Protein 3V68 (pdb70)

B-factor: mean 19.32, std 7.69, range [7.34, 67.74]

Radius of gyration: 18.33 Å; Cα contacts (8 Å, |Δi|>4): 404; chains: 1; bounding box: 48×39×47 Å

Organism: Pyrococcus furiosus (strain ATCC 43587 / DSM 3638 / JCM 8422 / Vc1) (NCBI:txid186497)

InterPro domains:
  IPR022620 Domain of unknown function DUF2666 [PF10869] (6-110)
  IPR022620 Domain of unknown function DUF2666 [PF10869] (134-251)

Solvent-accessible surface area: 12621 Å² total; per-residue (Å²): 126,146,137,36,1,5,0,0,0,49,20,138,173,29,69,7,0,24,25,14,128,96,44,63,89,128,52,0,1,55,6,0,0,55,0,0,1,3,0,7,45,78,1,13,62,17,0,43,86,30,0,62,21,128,22,0,76,71,10,146,12,133,40,58,6,50,100,36,0,77,25,3,40,25,101,137,5,56,133,57,0,10,192,29,10,92,30,148,70,180,158,48,72,162,40,0,27,64,0,0,53,2,5,0,0,11,54,33,0,70,142,61,9,32,1,48,4,16,40,37,82,4,132,42,86,122,38,148,25,133,62,163,86,36,0,0,0,0,4,0,78,53,42,122,33,96,25,65,50,110,40,77,10,85,160,178,25,66,60,3,31,0,0,56,11,0,0,15,0,0,60,10,0,20,75,33,0,43,74,22,24,122,10,73,64,133,132,6,74,105,74,0,54,75,27,161,153,1,145,113,106,98,38,0,135,99,0,1,95,44,17,134,78,35,178,36,79,92,20,41,30,39,16,0,0,29,27,0,1,58,43,12,51,3,88,5,26,10,9,12,146,5,0,92,116,45,67,147

Nearest PDB structures (foldseek):
  3v68-assembly1_A  TM=1.004E+00  e=2.904E-42  Pyrococcus furiosus DSM 3638

Foldseek 3Di:
DDFWWKWFFFDDPDTFIDTDDPDALVRLLLSLLQLLQALLVCLLVLCVVFFQSVQLLPDDQDDAPLSSLLVLLDPVNLVSRLVRTRDDDPVLSVLVSQLSSLNSLQVVCVVPFVQRAPDHYGRHYPDGDPDPAGKIWTFGDDDPDTDTQMDGDDPPDRSLVSSLSSLVSSVVSLVCSCVSVVAPLVVLLVLQVVAAQDNDSVVSVVLVVSLVPDDDDRSNSNSNVQSSSVRNVHHNRRDSVSSVVSVD

Sequence (248 aa):
IERILEFTAKHEEWIVGENVEDFTNENIAMMFLSRVSNTVSSKIPGYLGEKIDVNGLLSIKIEGSLEEKLKALISPKVSRQIGRLVMEDDKKLKKLLVEVAKAVLTREILKNELPIEFPGGKIEGLKIQPRYEEDHINFTARYGSWIVVKRMIIDEKTPLLDIARLLASINETAVNKIKKDFADVDDKKIVEYFGGFKKVKKEEEIKEIVQLFREFKGNEFEVRYAAREMMLSKLGLKVDVPSKNLEKYLE

Structure (mmCIF, N/CA/C/O backbone):
data_3V68
#
_entry.id   3V68
#
_cell.length_a   41.722
_cell.length_b   66.531
_cell.length_c   46.372
_cell.angle_alpha   90.00
_cell.angle_beta   96.56
_cell.angle_gamma   90.00
#
_symmetry.space_group_name_H-M   'P 1 21 1'
#
loop_
_entity.id
_entity.type
_entity.pdbx_description
1 polymer 'Putative uncharacterized protein'
2 non-polymer (4S)-2-METHYL-2,4-PENTANEDIOL
3 water water
#
loop_
_atom_site.group_PDB
_atom_site.id
_atom_site.type_symbol
_atom_site.label_atom_id
_atom_site.label_alt_id
_atom_site.label_comp_id
_atom_site.label_asym_id
_atom_site.label_entity_id
_atom_site.label_seq_id
_atom_site.pdbx_PDB_ins_code
_atom_site.Cartn_x
_atom_site.Cartn_y
_atom_site.Cartn_z
_atom_site.occupancy
_atom_site.B_iso_or_equiv
_atom_site.auth_seq_id
_atom_site.auth_comp_id
_atom_site.auth_asym_id
_atom_site.auth_atom_id
_atom_site.pdbx_PDB_model_num
ATOM 1 N N . ILE A 1 2 ? 9.799 35.011 26.831 1.00 27.01 2 ILE A N 1
ATOM 2 C CA . ILE A 1 2 ? 10.002 33.553 27.091 1.00 27.04 2 ILE A CA 1
ATOM 3 C C . ILE A 1 2 ? 10.858 33.342 28.342 1.00 27.12 2 ILE A C 1
ATOM 4 O O . ILE A 1 2 ? 11.590 34.243 28.757 1.00 27.13 2 ILE A O 1
ATOM 9 N N . GLU A 1 3 ? 10.757 32.158 28.944 1.00 27.06 3 GLU A N 1
ATOM 10 C CA . GLU A 1 3 ? 11.519 31.857 30.156 1.00 27.01 3 GLU A CA 1
ATOM 11 C C . GLU A 1 3 ? 12.984 31.535 29.853 1.00 26.22 3 GLU A C 1
ATOM 12 O O . GLU A 1 3 ? 13.362 31.353 28.693 1.00 26.41 3 GLU A O 1
ATOM 18 N N . ARG A 1 4 ? 13.793 31.473 30.910 1.00 25.17 4 ARG A N 1
ATOM 19 C CA . ARG A 1 4 ? 15.235 31.241 30.804 1.00 23.95 4 ARG A CA 1
ATOM 20 C C . ARG A 1 4 ? 15.595 30.064 29.905 1.00 22.69 4 ARG A C 1
ATOM 21 O O . ARG A 1 4 ? 15.097 28.952 30.085 1.00 22.87 4 ARG A O 1
ATOM 29 N N . ILE A 1 5 ? 16.477 30.331 28.948 1.00 20.83 5 ILE A N 1
ATOM 30 C CA . ILE A 1 5 ? 16.900 29.341 27.970 1.00 19.19 5 ILE A CA 1
ATOM 31 C C . ILE A 1 5 ? 18.191 29.820 27.307 1.00 17.91 5 ILE A C 1
ATOM 32 O O . ILE A 1 5 ? 18.391 31.017 27.108 1.00 17.33 5 ILE A O 1
ATOM 37 N N . LEU A 1 6 ? 19.071 28.880 26.988 1.00 16.76 6 LEU A N 1
ATOM 38 C CA . LEU A 1 6 ? 20.253 29.192 26.207 1.00 15.81 6 LEU A CA 1
ATOM 39 C C . LEU A 1 6 ? 20.583 27.976 25.375 1.00 15.11 6 LEU A C 1
ATOM 40 O O . LEU A 1 6 ? 21.092 26.988 25.895 1.00 14.64 6 LEU A O 1
ATOM 45 N N . GLU A 1 7 ? 20.268 28.040 24.086 1.00 14.49 7 GLU A N 1
ATOM 46 C CA . GLU A 1 7 ? 20.423 26.879 23.224 1.00 14.61 7 GLU A CA 1
ATOM 47 C C . GLU A 1 7 ? 20.808 27.223 21.795 1.00 13.77 7 GLU A C 1
ATOM 48 O O . GLU A 1 7 ? 20.456 28.289 21.268 1.00 13.11 7 GLU A O 1
ATOM 54 N N . PHE A 1 8 ? 21.550 26.303 21.190 1.00 13.17 8 PHE A N 1
ATOM 55 C CA . PHE A 1 8 ? 21.866 26.350 19.777 1.00 13.08 8 PHE A CA 1
ATOM 56 C C . PHE A 1 8 ?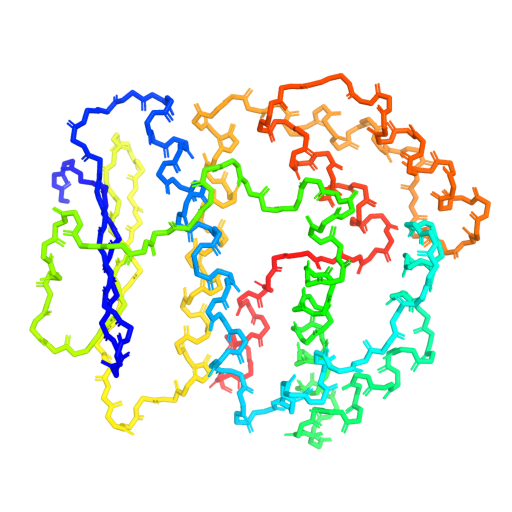 21.660 24.968 19.181 1.00 13.33 8 PHE A C 1
ATOM 57 O O . PHE A 1 8 ? 22.216 23.988 19.673 1.00 13.53 8 PHE A O 1
ATOM 65 N N . THR A 1 9 ? 20.857 24.891 18.125 1.00 13.58 9 THR A N 1
ATOM 66 C CA . THR A 1 9 ? 20.776 23.667 17.329 1.00 14.18 9 THR A CA 1
ATOM 67 C C . THR A 1 9 ? 20.848 24.015 15.852 1.00 14.48 9 THR A C 1
ATOM 68 O O . THR A 1 9 ? 20.451 25.108 15.440 1.00 14.34 9 THR A O 1
ATOM 72 N N . ALA A 1 10 ? 21.379 23.085 15.068 1.00 15.10 10 ALA A N 1
ATOM 73 C CA . ALA A 1 10 ? 21.434 23.226 13.623 1.00 15.96 10 ALA A CA 1
ATOM 74 C C . ALA A 1 10 ? 21.161 21.872 13.001 1.00 16.76 10 ALA A C 1
ATOM 75 O O . ALA A 1 10 ? 21.617 20.846 13.505 1.00 16.75 10 ALA A O 1
ATOM 77 N N . LYS A 1 11 ? 20.396 21.881 11.916 1.00 17.60 11 LYS A N 1
ATOM 78 C CA . LYS A 1 11 ? 20.101 20.677 11.155 1.00 18.51 11 LYS A CA 1
ATOM 79 C C . LYS A 1 11 ? 20.003 21.076 9.689 1.00 18.79 11 LYS A C 1
ATOM 80 O O . LYS A 1 11 ? 19.088 21.796 9.299 1.00 18.37 11 LYS A O 1
ATOM 86 N N . HIS A 1 12 ? 20.973 20.645 8.890 1.00 19.60 12 HIS A N 1
ATOM 87 C CA . HIS A 1 12 ? 20.962 20.919 7.456 1.00 20.91 12 HIS A CA 1
ATOM 88 C C . HIS A 1 12 ? 21.844 19.922 6.731 1.00 21.83 12 HIS A C 1
ATOM 89 O O . HIS A 1 12 ? 23.041 19.838 6.997 1.00 21.80 12 HIS A O 1
ATOM 96 N N . GLU A 1 13 ? 21.237 19.169 5.813 1.00 23.11 13 GLU A N 1
ATOM 97 C CA . GLU A 1 13 ? 21.888 18.018 5.185 1.00 24.43 13 GLU A CA 1
ATOM 98 C C . GLU A 1 13 ? 22.416 17.089 6.287 1.00 24.48 13 GLU A C 1
ATOM 99 O O . GLU A 1 13 ? 21.643 16.635 7.134 1.00 25.12 13 GLU A O 1
ATOM 105 N N . GLU A 1 14 ? 23.724 16.841 6.297 1.00 24.49 14 GLU A N 1
ATOM 106 C CA . GLU A 1 14 ? 24.337 15.947 7.284 1.00 24.16 14 GLU A CA 1
ATOM 107 C C . GLU A 1 14 ? 24.888 16.661 8.527 1.00 23.15 14 GLU A C 1
ATOM 108 O O . GLU A 1 14 ? 25.387 16.013 9.451 1.00 23.20 14 GLU A O 1
ATOM 114 N N . TRP A 1 15 ? 24.790 17.989 8.547 1.00 21.78 15 TRP A N 1
ATOM 115 C CA . TRP A 1 15 ? 25.188 18.774 9.715 1.00 20.29 15 TRP A CA 1
ATOM 116 C C . TRP A 1 15 ? 24.040 18.827 10.720 1.00 19.74 15 TRP A C 1
ATOM 117 O O . TRP A 1 15 ? 23.030 19.492 10.488 1.00 19.54 15 TRP A O 1
ATOM 128 N N . ILE A 1 16 ? 24.193 18.096 11.822 1.00 19.13 16 ILE A N 1
ATOM 129 C CA . ILE A 1 16 ? 23.182 18.041 12.877 1.00 18.70 16 ILE A CA 1
ATOM 130 C C . ILE A 1 16 ? 23.857 18.108 14.249 1.00 18.15 16 ILE A C 1
ATOM 131 O O . ILE A 1 16 ? 24.472 17.136 14.705 1.00 17.99 16 ILE A O 1
ATOM 136 N N . VAL A 1 17 ? 23.754 19.268 14.893 1.00 17.34 17 VAL A N 1
ATOM 137 C CA . VAL A 1 17 ? 24.377 19.484 16.204 1.00 16.98 17 VAL A CA 1
ATOM 138 C C . VAL A 1 17 ? 23.442 20.237 17.145 1.00 16.90 17 VAL A C 1
ATOM 139 O O . VAL A 1 17 ? 22.486 20.882 16.706 1.00 16.84 17 VAL A O 1
ATOM 143 N N . GLY A 1 18 ? 23.711 20.132 18.441 1.00 16.40 18 GLY A N 1
ATOM 144 C CA . GLY A 1 18 ? 22.878 20.795 19.441 1.00 16.32 18 GLY A CA 1
ATOM 145 C C . GLY A 1 18 ? 23.579 20.914 20.774 1.00 16.04 18 GLY A C 1
ATOM 146 O O . GLY A 1 18 ? 24.236 19.974 21.232 1.00 15.97 18 GLY A O 1
ATOM 147 N N . GLU A 1 19 ? 23.449 22.082 21.396 1.00 15.24 19 GLU A N 1
ATOM 148 C CA . GLU A 1 19 ? 24.010 22.308 22.724 1.00 14.90 19 GLU A CA 1
ATOM 149 C C . GLU A 1 19 ? 23.173 23.334 23.470 1.00 14.87 19 GLU A C 1
ATOM 150 O O . GLU A 1 19 ? 22.577 24.219 22.862 1.00 14.59 19 GLU A O 1
ATOM 156 N N . ASN A 1 20 ? 23.118 23.193 24.788 1.00 14.64 20 ASN A N 1
ATOM 157 C CA . ASN A 1 20 ? 22.447 24.167 25.633 1.00 14.94 20 ASN A CA 1
ATOM 158 C C . ASN A 1 20 ? 23.195 24.345 26.943 1.00 15.04 20 ASN A C 1
ATOM 159 O O . ASN A 1 20 ? 24.138 23.606 27.240 1.00 15.65 20 ASN A O 1
ATOM 164 N N . VAL A 1 21 ? 22.775 25.341 27.711 1.00 14.77 21 VAL A N 1
ATOM 165 C CA . VAL A 1 21 ? 23.251 25.532 29.071 1.00 15.02 21 VAL A CA 1
ATOM 166 C C . VAL A 1 21 ? 22.104 25.203 30.012 1.00 15.85 21 VAL A C 1
ATOM 167 O O . VAL A 1 21 ? 20.961 25.587 29.762 1.00 15.12 21 VAL A O 1
ATOM 171 N N . GLU A 1 22 ? 22.413 24.465 31.074 1.00 17.01 22 GLU A N 1
ATOM 172 C CA . GLU A 1 22 ? 21.424 24.141 32.098 1.00 18.50 22 GLU A CA 1
ATOM 173 C C . GLU A 1 22 ? 21.882 24.624 33.471 1.00 19.07 22 GLU A C 1
ATOM 174 O O . GLU A 1 22 ? 21.060 24.883 34.352 1.00 19.61 22 GLU A O 1
ATOM 180 N N . ASP A 1 23 ? 23.197 24.745 33.636 1.00 19.59 23 ASP A N 1
ATOM 181 C CA . ASP A 1 23 ? 23.792 25.289 34.847 1.00 19.95 23 ASP A CA 1
ATOM 182 C C . ASP A 1 23 ? 24.302 26.690 34.516 1.00 19.52 23 ASP A C 1
ATOM 183 O O . ASP A 1 23 ? 25.383 26.840 33.944 1.00 19.94 23 ASP A O 1
ATOM 188 N N . PHE A 1 24 ? 23.518 27.699 34.886 1.00 19.16 24 PHE A N 1
ATOM 189 C CA . PHE A 1 24 ? 23.725 29.074 34.424 1.00 18.51 24 PHE A CA 1
ATOM 190 C C . PHE A 1 24 ? 24.732 29.883 35.247 1.00 18.21 24 PHE A C 1
ATOM 191 O O . PHE A 1 24 ? 24.359 30.782 36.012 1.00 18.98 24 PHE A O 1
ATOM 199 N N . THR A 1 25 ? 26.008 29.558 35.069 1.00 17.12 25 THR A N 1
ATOM 200 C CA . THR A 1 25 ? 27.106 30.354 35.610 1.00 16.57 25 THR A CA 1
ATOM 201 C C . THR A 1 25 ? 27.700 31.176 34.470 1.00 16.13 25 THR A C 1
ATOM 202 O O . THR A 1 25 ? 27.541 30.816 33.297 1.00 16.02 25 THR A O 1
ATOM 206 N N . ASN A 1 26 ? 28.385 32.268 34.805 1.00 15.70 26 ASN A N 1
ATOM 207 C CA . ASN A 1 26 ? 29.077 33.065 33.793 1.00 15.46 26 ASN A CA 1
ATOM 208 C C . ASN A 1 26 ? 30.078 32.242 32.992 1.00 15.55 26 ASN A C 1
ATOM 209 O O . ASN A 1 26 ? 30.184 32.419 31.774 1.00 15.72 26 ASN A O 1
ATOM 214 N N . GLU A 1 27 ? 30.796 31.345 33.670 1.00 15.63 27 GLU A N 1
ATOM 215 C CA . GLU A 1 27 ? 31.745 30.446 33.002 1.00 15.83 27 GLU A CA 1
ATOM 216 C C . GLU A 1 27 ? 31.056 29.583 31.943 1.00 15.32 27 GLU A C 1
ATOM 217 O O . GLU A 1 27 ? 31.523 29.499 30.808 1.00 15.16 27 GLU A O 1
ATOM 223 N N . ASN A 1 28 ? 29.951 28.941 32.315 1.00 14.45 28 ASN A N 1
ATOM 224 C CA . ASN A 1 28 ? 29.244 28.063 31.388 1.00 13.97 28 ASN A CA 1
ATOM 225 C C . ASN A 1 28 ? 28.614 28.826 30.226 1.00 13.28 28 ASN A C 1
ATOM 226 O O . ASN A 1 28 ? 28.602 28.342 29.095 1.00 13.04 28 ASN A O 1
ATOM 231 N N . ILE A 1 29 ? 28.102 30.020 30.513 1.00 12.61 29 ILE A N 1
ATOM 232 C CA . ILE A 1 29 ? 27.499 30.849 29.473 1.00 11.82 29 ILE A CA 1
ATOM 233 C C . ILE A 1 29 ? 28.565 31.314 28.484 1.00 11.39 29 ILE A C 1
ATOM 234 O O . ILE A 1 29 ? 28.373 31.211 27.268 1.00 10.84 29 ILE A O 1
ATOM 239 N N . ALA A 1 30 ? 29.694 31.791 29.003 1.00 11.23 30 ALA A N 1
ATOM 240 C CA . ALA A 1 30 ? 30.790 32.239 28.144 1.00 11.11 30 ALA A CA 1
ATOM 241 C C . ALA A 1 30 ? 31.355 31.098 27.296 1.00 11.04 30 ALA A C 1
ATOM 242 O O . ALA A 1 30 ? 31.673 31.302 26.125 1.00 10.88 30 ALA A O 1
ATOM 244 N N A MET A 1 31 ? 31.461 29.907 27.880 0.50 11.01 31 MET A N 1
ATOM 245 N N B MET A 1 31 ? 31.472 29.905 27.880 0.50 11.20 31 MET A N 1
ATOM 246 C CA A MET A 1 31 ? 31.959 28.745 27.147 0.50 10.91 31 MET A CA 1
ATOM 247 C CA B MET A 1 31 ? 31.958 28.738 27.139 0.50 11.27 31 MET A CA 1
ATOM 248 C C A MET A 1 31 ? 30.981 28.284 26.067 0.50 10.75 31 MET A C 1
ATOM 249 C C B MET A 1 31 ? 30.978 28.323 26.047 0.50 10.96 31 MET A C 1
ATOM 250 O O A MET A 1 31 ? 31.399 27.886 24.979 0.50 10.85 31 MET A O 1
ATOM 251 O O B MET A 1 31 ? 31.390 27.990 24.935 0.50 11.01 31 MET A O 1
ATOM 260 N N . PHE A 1 32 ? 29.685 28.355 26.367 1.00 10.52 32 PHE A N 1
ATOM 261 C CA . PHE A 1 32 ? 28.641 28.059 25.385 1.00 10.12 32 PHE A CA 1
ATOM 262 C C . PHE A 1 32 ? 28.717 29.027 24.201 1.00 9.66 32 PHE A C 1
ATOM 263 O O . PHE A 1 32 ? 28.737 28.597 23.040 1.00 9.56 32 PHE A O 1
ATOM 271 N N . LEU A 1 33 ? 28.787 30.324 24.496 1.00 9.52 33 LEU A N 1
ATOM 272 C CA . LEU A 1 33 ? 28.835 31.327 23.436 1.00 9.57 33 LEU A CA 1
ATOM 273 C C . LEU A 1 33 ? 30.117 31.227 22.614 1.00 9.41 33 LEU A C 1
ATOM 274 O O . LEU A 1 33 ? 30.101 31.457 21.403 1.00 9.48 33 LEU A O 1
ATOM 279 N N . SER A 1 34 ? 31.213 30.874 23.286 1.00 9.49 34 SER A N 1
ATOM 280 C CA . SER A 1 34 ? 32.501 30.630 22.641 1.00 9.46 34 SER A CA 1
ATOM 281 C C . SER A 1 34 ? 32.379 29.502 21.626 1.00 9.36 34 SER A C 1
ATOM 282 O O . SER A 1 34 ? 32.788 29.642 20.473 1.00 9.71 34 SER A O 1
ATOM 285 N N . ARG A 1 35 ? 31.801 28.388 22.063 1.00 9.16 35 ARG A N 1
ATOM 286 C CA . ARG A 1 35 ? 31.590 27.237 21.193 1.00 9.49 35 ARG A CA 1
ATOM 287 C C . ARG A 1 35 ? 30.621 27.533 20.045 1.00 9.31 35 ARG A C 1
ATOM 288 O O . ARG A 1 35 ? 30.856 27.112 18.909 1.00 9.68 35 ARG A O 1
ATOM 296 N N . VAL A 1 36 ? 29.561 28.291 20.321 1.00 9.16 36 VAL A N 1
ATOM 297 C CA . VAL A 1 36 ? 28.651 28.715 19.259 1.00 9.12 36 VAL A CA 1
ATOM 298 C C . VAL A 1 36 ? 29.392 29.554 18.215 1.00 9.44 36 VAL A C 1
ATOM 299 O O . VAL A 1 36 ? 29.277 29.295 17.015 1.00 9.69 36 VAL A O 1
ATOM 303 N N . SER A 1 37 ? 30.161 30.539 18.678 1.00 9.27 37 SER A N 1
ATOM 304 C CA . SER A 1 37 ? 30.949 31.390 17.782 1.00 9.35 37 SER A CA 1
ATOM 305 C C . SER A 1 37 ? 31.881 30.553 16.904 1.00 9.22 37 SER A C 1
ATOM 306 O O . SER A 1 37 ? 31.908 30.717 15.684 1.00 9.42 37 SER A O 1
ATOM 309 N N . ASN A 1 38 ? 32.630 29.642 17.519 1.00 9.57 38 ASN A N 1
ATOM 310 C CA . ASN A 1 38 ? 33.560 28.793 16.771 1.00 10.01 38 ASN A CA 1
ATOM 311 C C . ASN A 1 38 ? 32.832 27.935 15.735 1.00 10.43 38 ASN A C 1
ATOM 312 O O . ASN A 1 38 ? 33.293 27.785 14.597 1.00 11.05 38 ASN A O 1
ATOM 317 N N . THR A 1 39 ? 31.682 27.405 16.137 1.00 10.36 39 THR A N 1
ATOM 318 C CA . THR A 1 39 ? 30.888 26.501 15.302 1.00 10.59 39 THR A CA 1
ATOM 319 C C . THR A 1 39 ? 30.287 27.214 14.098 1.00 10.49 39 THR A C 1
ATOM 320 O O . THR A 1 39 ? 30.470 26.774 12.961 1.00 10.88 39 THR A O 1
ATOM 324 N N . VAL A 1 40 ? 29.573 28.310 14.337 1.00 10.35 40 VAL A N 1
ATOM 325 C CA . VAL A 1 40 ? 28.919 29.002 13.228 1.00 10.35 40 VAL A CA 1
ATOM 326 C C . VAL A 1 40 ? 29.935 29.630 12.277 1.00 10.44 40 VAL A C 1
ATOM 327 O O . VAL A 1 40 ? 29.732 29.633 11.060 1.00 10.57 40 VAL A O 1
ATOM 331 N N . SER A 1 41 ? 31.041 30.130 12.822 1.00 10.60 41 SER A N 1
ATOM 332 C CA . SER A 1 41 ? 32.082 30.737 11.989 1.00 11.17 41 SER A CA 1
ATOM 333 C C . SER A 1 41 ? 32.707 29.712 11.050 1.00 11.60 41 SER A C 1
ATOM 334 O O . SER A 1 41 ? 33.017 30.028 9.903 1.00 12.04 41 SER A O 1
ATOM 337 N N . SER A 1 42 ? 32.864 28.484 11.536 1.00 11.92 42 SER A N 1
ATOM 338 C CA . SER A 1 42 ? 33.451 27.406 10.737 1.00 12.83 42 SER A CA 1
ATOM 339 C C . SER A 1 42 ? 32.549 26.985 9.575 1.00 12.78 42 SER A C 1
ATOM 340 O O . SER A 1 42 ? 33.032 26.486 8.557 1.00 13.18 42 SER A O 1
ATOM 343 N N . LYS A 1 43 ? 31.245 27.202 9.733 1.00 12.80 43 LYS A N 1
ATOM 344 C CA . LYS A 1 43 ? 30.255 26.774 8.740 1.00 13.22 43 LYS A CA 1
ATOM 345 C C . LYS A 1 43 ? 29.867 27.835 7.716 1.00 13.30 43 LYS A C 1
ATOM 346 O O . LYS A 1 43 ? 29.337 27.501 6.657 1.00 13.53 43 LYS A O 1
ATOM 352 N N . ILE A 1 44 ? 30.121 29.105 8.028 1.00 13.33 44 ILE A N 1
ATOM 353 C CA . ILE A 1 44 ? 29.760 30.203 7.128 1.00 13.14 44 ILE A CA 1
ATOM 354 C C . ILE A 1 44 ? 30.281 30.014 5.690 1.00 13.24 44 ILE A C 1
ATOM 355 O O . ILE A 1 44 ? 29.516 30.186 4.742 1.00 13.35 44 ILE A O 1
ATOM 360 N N . PRO A 1 45 ? 31.575 29.660 5.523 1.00 13.43 45 PRO A N 1
ATOM 361 C CA . PRO A 1 45 ? 32.113 29.553 4.161 1.00 13.58 45 PRO A CA 1
ATOM 362 C C . PRO A 1 45 ? 31.355 28.584 3.251 1.00 14.00 45 PRO A C 1
ATOM 363 O O . PRO A 1 45 ? 31.234 28.842 2.051 1.00 14.54 45 PRO A O 1
ATOM 367 N N . GLY A 1 46 ? 30.832 27.498 3.819 1.00 14.36 46 GLY A N 1
ATOM 368 C CA . GLY A 1 46 ? 30.036 26.526 3.063 1.00 14.51 46 GLY A CA 1
ATOM 369 C C . GLY A 1 46 ? 28.708 27.053 2.544 1.00 14.88 46 GLY A C 1
ATOM 370 O O . GLY A 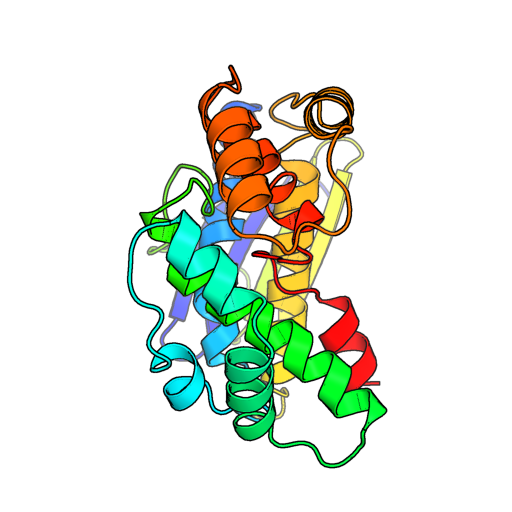1 46 ? 28.036 26.384 1.750 1.00 15.58 46 GLY A O 1
ATOM 371 N N . TYR A 1 47 ? 28.329 28.248 2.991 1.00 14.51 47 TYR A N 1
ATOM 372 C CA . TYR A 1 47 ? 27.074 28.877 2.589 1.00 14.34 47 TYR A CA 1
ATOM 373 C C . TYR A 1 47 ? 27.289 30.116 1.719 1.00 14.31 47 TYR A C 1
ATOM 374 O O . TYR A 1 47 ? 26.341 30.850 1.429 1.00 14.51 47 TYR A O 1
ATOM 383 N N . LEU A 1 48 ? 28.535 30.341 1.302 1.00 14.09 48 LEU A N 1
ATOM 384 C CA . LEU A 1 48 ? 28.878 31.524 0.502 1.00 14.48 48 LEU A CA 1
ATOM 385 C C . LEU A 1 48 ? 29.064 31.221 -0.985 1.00 14.75 48 LEU A C 1
ATOM 386 O O . LEU A 1 48 ? 29.309 32.133 -1.777 1.00 14.64 48 LEU A O 1
ATOM 391 N N . GLY A 1 49 ? 28.924 29.948 -1.351 1.00 15.52 49 GLY A N 1
ATOM 392 C CA . GLY A 1 49 ? 29.259 29.455 -2.691 1.00 16.58 49 GLY A CA 1
ATOM 393 C C . GLY A 1 49 ? 28.494 30.013 -3.882 1.00 17.34 49 GLY A C 1
ATOM 394 O O . GLY A 1 49 ? 28.969 29.920 -5.019 1.00 17.95 49 GLY A O 1
ATOM 395 N N . GLU A 1 50 ? 27.315 30.584 -3.634 1.00 17.83 50 GLU A N 1
ATOM 396 C CA . GLU A 1 50 ? 26.518 31.216 -4.692 1.00 18.29 50 GLU A CA 1
ATOM 397 C C . GLU A 1 50 ? 27.199 32.484 -5.216 1.00 18.25 50 GLU A C 1
ATOM 398 O O . GLU A 1 50 ? 27.030 32.845 -6.385 1.00 18.60 50 GLU A O 1
ATOM 404 N N . LYS A 1 51 ? 27.977 33.142 -4.354 1.00 17.53 51 LYS A N 1
ATOM 405 C CA . LYS A 1 51 ? 28.560 34.453 -4.658 1.00 17.34 51 LYS A CA 1
ATOM 406 C C . LYS A 1 51 ? 30.086 34.508 -4.566 1.00 16.91 51 LYS A C 1
ATOM 407 O O . LYS A 1 51 ? 30.710 35.422 -5.110 1.00 17.07 51 LYS A O 1
ATOM 413 N N . ILE A 1 52 ? 30.681 33.539 -3.874 1.00 16.22 52 ILE A N 1
ATOM 414 C CA . ILE A 1 52 ? 32.128 33.509 -3.661 1.00 15.98 52 ILE A CA 1
ATOM 415 C C . ILE A 1 52 ? 32.651 32.105 -3.956 1.00 16.05 52 ILE A C 1
ATOM 416 O O . ILE A 1 52 ? 32.083 31.113 -3.491 1.00 16.31 52 ILE A O 1
ATOM 421 N N . ASP A 1 53 ? 33.719 32.025 -4.743 1.00 16.15 53 ASP A N 1
ATOM 422 C CA . ASP A 1 53 ? 34.389 30.756 -5.002 1.00 16.39 53 ASP A CA 1
ATOM 423 C C . ASP A 1 53 ? 35.223 30.420 -3.771 1.00 16.43 53 ASP A C 1
ATOM 424 O O . ASP A 1 53 ? 36.393 30.794 -3.682 1.00 15.96 53 ASP A O 1
ATOM 429 N N . VAL A 1 54 ? 34.606 29.722 -2.817 1.00 17.16 54 VAL A N 1
ATOM 430 C CA . VAL A 1 54 ? 35.241 29.463 -1.520 1.00 17.99 54 VAL A CA 1
ATOM 431 C C . VAL A 1 54 ? 36.437 28.512 -1.612 1.00 18.30 54 VAL A C 1
ATOM 432 O O . VAL A 1 54 ? 37.442 28.715 -0.932 1.00 17.98 54 VAL A O 1
ATOM 436 N N . ASN A 1 55 ? 36.337 27.495 -2.466 1.00 19.15 55 ASN A N 1
ATOM 437 C CA . ASN A 1 55 ? 37.474 26.605 -2.695 1.00 20.13 55 ASN A CA 1
ATOM 438 C C . ASN A 1 55 ? 38.708 27.382 -3.152 1.00 19.91 55 ASN A C 1
ATOM 439 O O . ASN A 1 55 ? 39.802 27.185 -2.626 1.00 20.00 55 ASN A O 1
ATOM 444 N N . GLY A 1 56 ? 38.511 28.284 -4.111 1.00 19.98 56 GLY A N 1
ATOM 445 C CA . GLY A 1 56 ? 39.573 29.165 -4.578 1.00 20.09 56 GLY A CA 1
ATOM 446 C C . GLY A 1 56 ? 40.082 30.086 -3.485 1.00 20.44 56 GLY A C 1
ATOM 447 O O . GLY A 1 56 ? 41.288 30.292 -3.347 1.00 20.41 56 GLY A O 1
ATOM 448 N N . LEU A 1 57 ? 39.154 30.632 -2.701 1.00 20.81 57 LEU A N 1
ATOM 449 C CA . LEU A 1 57 ? 39.495 31.563 -1.626 1.00 21.26 57 LEU A CA 1
ATOM 450 C C . LEU A 1 57 ? 40.423 30.935 -0.593 1.00 22.03 57 LEU A C 1
ATOM 451 O O . LEU A 1 57 ? 41.457 31.508 -0.248 1.00 21.92 57 LEU A O 1
ATOM 456 N N . LEU A 1 58 ? 40.050 29.751 -0.121 1.00 23.13 58 LEU A N 1
ATOM 457 C CA . LEU A 1 58 ? 40.818 29.053 0.907 1.00 24.48 58 LEU A CA 1
ATOM 458 C C . LEU A 1 58 ? 42.085 28.394 0.353 1.00 25.12 58 LEU A C 1
ATOM 459 O O . LEU A 1 58 ? 42.897 27.859 1.113 1.00 25.57 58 LEU A O 1
ATOM 464 N N . SER A 1 59 ? 42.252 28.449 -0.968 1.00 25.77 59 SER A N 1
ATOM 465 C CA . SER A 1 59 ? 43.462 27.951 -1.627 1.00 26.36 59 SER A CA 1
ATOM 466 C C . SER A 1 59 ? 44.515 29.042 -1.833 1.00 26.67 59 SER A C 1
ATOM 467 O O . SER A 1 59 ? 45.618 28.759 -2.310 1.00 27.10 59 SER A O 1
ATOM 470 N N . ILE A 1 60 ? 44.176 30.282 -1.479 1.00 26.98 60 ILE A N 1
ATOM 471 C CA . ILE A 1 60 ? 45.120 31.401 -1.567 1.00 27.20 60 ILE A CA 1
ATOM 472 C C . ILE A 1 60 ? 46.273 31.172 -0.594 1.00 27.56 60 ILE A C 1
ATOM 473 O O . ILE A 1 60 ? 46.054 30.869 0.583 1.00 27.75 60 ILE A O 1
ATOM 478 N N . LYS A 1 61 ? 47.497 31.305 -1.099 1.00 27.78 61 LYS A N 1
ATOM 479 C CA . LYS A 1 61 ? 48.685 31.061 -0.290 1.00 27.90 61 LYS A CA 1
ATOM 480 C C . LYS A 1 61 ? 49.195 32.336 0.365 1.00 27.44 61 LYS A C 1
ATOM 481 O O . LYS A 1 61 ? 49.507 33.322 -0.309 1.00 27.69 61 LYS A O 1
ATOM 487 N N . ILE A 1 62 ? 49.243 32.306 1.694 1.00 26.76 62 ILE A N 1
ATOM 488 C CA . ILE A 1 62 ? 49.759 33.407 2.492 1.00 26.11 62 ILE A CA 1
ATOM 489 C C . ILE A 1 62 ? 50.943 32.857 3.285 1.00 25.58 62 ILE A C 1
ATOM 490 O O . ILE A 1 62 ? 50.767 32.122 4.260 1.00 25.65 62 ILE A O 1
ATOM 495 N N . GLU A 1 63 ? 52.147 33.214 2.848 1.00 24.96 63 GLU A N 1
ATOM 496 C CA . GLU A 1 63 ? 53.377 32.620 3.371 1.00 24.33 63 GLU A CA 1
ATOM 497 C C . GLU A 1 63 ? 54.046 33.466 4.452 1.00 23.23 63 GLU A C 1
ATOM 498 O O . GLU A 1 63 ? 53.849 34.682 4.516 1.00 23.04 63 GLU A O 1
ATOM 504 N N . GLY A 1 64 ? 54.834 32.803 5.297 1.00 22.11 64 GLY A N 1
ATOM 505 C CA . GLY A 1 64 ? 55.754 33.481 6.206 1.00 20.54 64 GLY A CA 1
ATOM 506 C C . GLY A 1 64 ? 55.351 33.529 7.667 1.00 19.59 64 GLY A C 1
ATOM 507 O O . GLY A 1 64 ? 54.462 32.805 8.110 1.00 19.43 64 GLY A O 1
ATOM 508 N N . SER A 1 65 ? 56.037 34.390 8.415 1.00 18.49 65 SER A N 1
ATOM 509 C CA . SER A 1 65 ? 55.734 34.632 9.820 1.00 17.95 65 SER A CA 1
ATOM 510 C C . SER A 1 65 ? 54.376 35.311 9.931 1.00 17.10 65 SER A C 1
ATOM 511 O O . SER A 1 65 ? 53.803 35.719 8.924 1.00 17.10 65 SER A O 1
ATOM 514 N N . LEU A 1 66 ? 53.874 35.449 11.154 1.00 16.59 66 LEU A N 1
ATOM 515 C CA . LEU A 1 66 ? 52.633 36.191 11.384 1.00 15.57 66 LEU A CA 1
ATOM 516 C C . LEU A 1 66 ? 52.683 37.585 10.760 1.00 15.55 66 LEU A C 1
ATOM 517 O O . LEU A 1 66 ? 51.754 37.983 10.055 1.00 14.91 66 LEU A O 1
ATOM 522 N N . GLU A 1 67 ? 53.771 38.311 11.012 1.00 15.25 67 GLU A N 1
ATOM 523 C CA . GLU A 1 67 ? 53.933 39.671 10.498 1.00 15.50 67 GLU A CA 1
ATOM 524 C C . GLU A 1 67 ? 53.866 39.716 8.974 1.00 15.54 67 GLU A C 1
ATOM 525 O O . GLU A 1 67 ? 53.266 40.626 8.402 1.00 15.34 67 GLU A O 1
ATOM 531 N N . GLU A 1 68 ? 54.475 38.723 8.331 1.00 15.63 68 GLU A N 1
ATOM 532 C CA . GLU A 1 68 ? 54.449 38.619 6.875 1.00 15.92 68 GLU A CA 1
ATOM 533 C C . GLU A 1 68 ? 53.052 38.280 6.359 1.00 15.61 68 GLU A C 1
ATOM 534 O O . GLU A 1 68 ? 52.624 38.800 5.327 1.00 15.78 68 GLU A O 1
ATOM 540 N N . LYS A 1 69 ? 52.348 37.419 7.090 1.00 15.36 69 LYS A N 1
ATOM 541 C CA . LYS A 1 69 ? 50.980 37.050 6.737 1.00 15.21 69 LYS A CA 1
ATOM 542 C C . LYS A 1 69 ? 50.047 38.253 6.826 1.00 14.96 69 LYS A C 1
ATOM 543 O O . LYS A 1 69 ? 49.207 38.457 5.949 1.00 14.87 69 LYS A O 1
ATOM 549 N N . LEU A 1 70 ? 50.205 39.047 7.884 1.00 14.69 70 LEU A N 1
ATOM 550 C CA . LEU A 1 70 ? 49.413 40.265 8.056 1.00 14.52 70 LEU A CA 1
ATOM 551 C C . LEU A 1 70 ? 49.643 41.260 6.918 1.00 14.72 70 LEU A C 1
ATOM 552 O O . LEU A 1 70 ? 48.692 41.815 6.372 1.00 14.33 70 LEU A O 1
ATOM 557 N N . LYS A 1 71 ? 50.907 41.469 6.554 1.00 14.87 71 LYS A N 1
ATOM 558 C CA . LYS A 1 71 ? 51.238 42.322 5.415 1.00 15.70 71 LYS A CA 1
ATOM 559 C C . LYS A 1 71 ? 50.598 41.795 4.122 1.00 15.43 71 LYS A C 1
ATOM 560 O O . LYS A 1 71 ? 50.086 42.574 3.316 1.00 15.78 71 LYS A O 1
ATOM 566 N N . ALA A 1 72 ? 50.605 40.478 3.938 1.00 15.55 72 ALA A N 1
ATOM 567 C CA . ALA A 1 72 ? 49.990 39.876 2.759 1.00 15.31 72 ALA A CA 1
ATOM 568 C C . ALA A 1 72 ? 48.478 40.097 2.747 1.00 15.24 72 ALA A C 1
ATOM 569 O O . ALA A 1 72 ? 47.909 40.441 1.721 1.00 15.42 72 ALA A O 1
ATOM 571 N N . LEU A 1 73 ? 47.836 39.924 3.900 1.00 15.10 73 LEU A N 1
ATOM 572 C CA . LEU A 1 73 ? 46.380 40.042 3.983 1.00 15.01 73 LEU A CA 1
ATOM 573 C C . LEU A 1 73 ? 45.841 41.440 3.664 1.00 15.38 73 LEU A C 1
ATOM 574 O O . LEU A 1 73 ? 44.705 41.577 3.192 1.00 15.34 73 LEU A O 1
ATOM 579 N N . ILE A 1 74 ? 46.652 42.467 3.912 1.00 15.83 74 ILE A N 1
ATOM 580 C CA . ILE A 1 74 ? 46.255 43.851 3.637 1.00 16.64 74 ILE A CA 1
ATOM 581 C C . ILE A 1 74 ? 46.746 44.349 2.269 1.00 17.17 74 ILE A C 1
ATOM 582 O O . ILE A 1 74 ? 46.470 45.488 1.888 1.00 17.79 74 ILE A O 1
ATOM 587 N N . SER A 1 75 ? 47.463 43.489 1.545 1.00 17.89 75 SER A N 1
ATOM 588 C CA . SER A 1 75 ? 48.113 43.865 0.285 1.00 18.51 75 SER A CA 1
ATOM 589 C C . SER A 1 75 ? 47.131 44.031 -0.879 1.00 18.97 75 SER A C 1
ATOM 590 O O . SER A 1 75 ? 46.094 43.366 -0.918 1.00 18.82 75 SER A O 1
ATOM 593 N N . PRO A 1 76 ? 47.452 44.932 -1.830 1.00 19.45 76 PRO A N 1
ATOM 594 C CA . PRO A 1 76 ? 46.658 45.064 -3.056 1.00 19.68 76 PRO A CA 1
ATOM 595 C C . PRO A 1 76 ? 46.595 43.756 -3.859 1.00 19.71 76 PRO A C 1
ATOM 596 O O . PRO A 1 76 ? 45.550 43.437 -4.436 1.00 19.83 76 PRO A O 1
ATOM 600 N N . LYS A 1 77 ? 47.701 43.011 -3.881 1.00 19.63 77 LYS A N 1
ATOM 601 C CA . LYS A 1 77 ? 47.778 41.720 -4.566 1.00 19.90 77 LYS A CA 1
ATOM 602 C C . LYS A 1 77 ? 46.698 40.757 -4.071 1.00 19.17 77 LYS A C 1
ATOM 603 O O . LYS A 1 77 ? 45.978 40.155 -4.869 1.00 19.32 77 LYS A O 1
ATOM 609 N N . VAL A 1 78 ? 46.582 40.621 -2.752 1.00 18.36 78 VAL A N 1
ATOM 610 C CA . VAL A 1 78 ? 45.604 39.698 -2.176 1.00 17.90 78 VAL A CA 1
ATOM 611 C C . VAL A 1 78 ? 44.178 40.214 -2.366 1.00 17.65 78 VAL A C 1
ATOM 612 O O . VAL A 1 78 ? 43.272 39.430 -2.642 1.00 17.27 78 VAL A O 1
ATOM 616 N N . SER A 1 79 ? 43.986 41.527 -2.253 1.00 17.46 79 SER A N 1
ATOM 617 C CA . SER A 1 79 ? 42.675 42.123 -2.501 1.00 18.03 79 SER A CA 1
ATOM 618 C C . SER A 1 79 ? 42.202 41.834 -3.928 1.00 17.96 79 SER A C 1
ATOM 619 O O . SER A 1 79 ? 41.032 41.519 -4.149 1.00 17.68 79 SER A O 1
ATOM 622 N N . ARG A 1 80 ? 43.126 41.926 -4.883 1.00 18.25 80 ARG A N 1
ATOM 623 C CA . ARG A 1 80 ? 42.839 41.598 -6.282 1.00 18.81 80 ARG A CA 1
ATOM 624 C C . ARG A 1 80 ? 42.505 40.111 -6.451 1.00 18.37 80 ARG A C 1
ATOM 625 O O . ARG A 1 80 ? 41.562 39.757 -7.171 1.00 18.08 80 ARG A O 1
ATOM 633 N N . GLN A 1 81 ? 43.271 39.250 -5.779 1.00 18.06 81 GLN A N 1
ATOM 634 C CA . GLN A 1 81 ? 43.010 37.804 -5.775 1.00 18.04 81 GLN A CA 1
ATOM 635 C C . GLN A 1 81 ? 41.614 37.483 -5.251 1.00 17.35 81 GLN A C 1
ATOM 636 O O . GLN A 1 81 ? 40.902 36.663 -5.831 1.00 17.50 81 GLN A O 1
ATOM 642 N N . ILE A 1 82 ? 41.229 38.133 -4.154 1.00 16.48 82 ILE A N 1
ATOM 643 C CA . ILE A 1 82 ? 39.911 37.929 -3.561 1.00 15.65 82 ILE A CA 1
ATOM 644 C C . ILE A 1 82 ? 38.803 38.414 -4.500 1.00 15.51 82 ILE A C 1
ATOM 645 O O . ILE A 1 82 ? 37.800 37.725 -4.687 1.00 15.23 82 ILE A O 1
ATOM 650 N N . GLY A 1 83 ? 38.997 39.594 -5.090 1.00 15.59 83 GLY A N 1
ATOM 651 C CA . GLY A 1 83 ? 38.034 40.173 -6.024 1.00 15.76 83 GLY A CA 1
ATOM 652 C C . GLY A 1 83 ? 37.718 39.240 -7.177 1.00 16.01 83 GLY A C 1
ATOM 653 O O . GLY A 1 83 ? 36.567 39.121 -7.597 1.00 15.95 83 GLY A O 1
ATOM 654 N N . ARG A 1 84 ? 38.747 38.557 -7.665 1.00 16.11 84 ARG A N 1
ATOM 655 C CA . ARG A 1 84 ? 38.592 37.609 -8.772 1.00 16.54 84 ARG A CA 1
ATOM 656 C C . ARG A 1 84 ? 37.762 36.380 -8.418 1.00 16.49 84 ARG A C 1
ATOM 657 O O . ARG A 1 84 ? 37.290 35.661 -9.302 1.00 16.81 84 ARG A O 1
ATOM 665 N N . LEU A 1 85 ? 37.579 36.145 -7.124 1.00 16.04 85 LEU A N 1
ATOM 666 C CA . LEU A 1 85 ? 36.829 34.994 -6.652 1.00 15.63 85 LEU A CA 1
ATOM 667 C C . LEU A 1 85 ? 35.384 35.348 -6.288 1.00 15.60 85 LEU A C 1
ATOM 668 O O . LEU A 1 85 ? 34.621 34.484 -5.856 1.00 15.74 85 LEU A O 1
ATOM 673 N N . VAL A 1 86 ? 35.019 36.614 -6.479 1.00 15.57 86 VAL A N 1
ATOM 674 C CA . VAL A 1 86 ? 33.671 37.095 -6.170 1.00 15.96 86 VAL A CA 1
ATOM 675 C C . VAL A 1 86 ? 32.842 37.204 -7.448 1.00 16.62 86 VAL A C 1
ATOM 676 O O . VAL A 1 86 ? 33.190 37.955 -8.367 1.00 16.07 86 VAL A O 1
ATOM 680 N N . MET A 1 87 ? 31.746 36.450 -7.492 1.00 17.23 87 MET A N 1
ATOM 681 C CA . MET A 1 87 ? 30.867 36.418 -8.657 1.00 18.45 87 MET A CA 1
ATOM 682 C C . MET A 1 87 ? 29.824 37.529 -8.580 1.00 18.95 87 MET A C 1
ATOM 683 O O . MET A 1 87 ? 28.648 37.284 -8.307 1.00 19.03 87 MET A O 1
ATOM 688 N N . GLU A 1 88 ? 30.272 38.756 -8.827 1.00 19.85 88 GLU A N 1
ATOM 689 C CA . GLU A 1 88 ? 29.403 39.922 -8.796 1.00 20.96 88 GLU A CA 1
ATOM 690 C C . GLU A 1 88 ? 29.957 40.993 -9.721 1.00 21.86 88 GLU A C 1
ATOM 691 O O . GLU A 1 88 ? 31.165 41.249 -9.726 1.00 22.28 88 GLU A O 1
ATOM 697 N N . ASP A 1 89 ? 29.063 41.605 -10.496 1.00 23.07 89 ASP A N 1
ATOM 698 C CA . ASP A 1 89 ? 29.431 42.635 -11.462 1.00 24.23 89 ASP A CA 1
ATOM 699 C C . ASP A 1 89 ? 29.203 44.035 -10.911 1.00 24.25 89 ASP A C 1
ATOM 700 O O . ASP A 1 89 ? 29.941 44.962 -11.250 1.00 24.50 89 ASP A O 1
ATOM 705 N N . ASP A 1 90 ? 28.175 44.185 -10.074 1.00 24.33 90 ASP A N 1
ATOM 706 C CA . ASP A 1 90 ? 27.848 45.480 -9.478 1.00 24.36 90 ASP A CA 1
ATOM 707 C C . ASP A 1 90 ? 28.950 45.924 -8.516 1.00 24.15 90 ASP A C 1
ATOM 708 O O . ASP A 1 90 ? 29.280 45.210 -7.566 1.00 24.12 90 ASP A O 1
ATOM 713 N N . LYS A 1 91 ? 29.510 47.103 -8.775 1.00 23.91 91 LYS A N 1
ATOM 714 C CA . LYS A 1 91 ? 30.669 47.615 -8.036 1.00 23.92 91 LYS A CA 1
ATOM 715 C C . LYS A 1 91 ? 30.417 47.697 -6.531 1.00 23.70 91 LYS A C 1
ATOM 716 O O . LYS A 1 91 ? 31.268 47.298 -5.729 1.00 23.72 91 LYS A O 1
ATOM 722 N N . LYS A 1 92 ? 29.243 48.210 -6.167 1.00 23.59 92 LYS A N 1
ATOM 723 C CA . LYS A 1 92 ? 28.855 48.402 -4.776 1.00 23.54 92 LYS A CA 1
ATOM 724 C C . LYS A 1 92 ? 28.669 47.065 -4.055 1.00 22.94 92 LYS A C 1
ATOM 725 O O . LYS A 1 92 ? 29.203 46.861 -2.959 1.00 23.10 92 LYS A O 1
ATOM 731 N N . LEU A 1 93 ? 27.926 46.154 -4.681 1.00 22.15 93 LEU A N 1
ATOM 732 C CA . LEU A 1 93 ? 27.670 44.837 -4.095 1.00 21.38 93 LEU A CA 1
ATOM 733 C C . LEU A 1 93 ? 28.940 43.984 -4.026 1.00 20.69 93 LEU A C 1
ATOM 734 O O . LEU A 1 93 ? 29.143 43.240 -3.062 1.00 20.33 93 LEU A O 1
ATOM 739 N N . LYS A 1 94 ? 29.793 44.099 -5.044 1.00 19.80 94 LYS A N 1
ATOM 740 C CA . LYS A 1 94 ? 31.066 43.370 -5.065 1.00 19.04 94 LYS A CA 1
ATOM 741 C C . LYS A 1 94 ? 31.950 43.744 -3.871 1.00 18.83 94 LYS A C 1
ATOM 742 O O . LYS A 1 94 ? 32.552 42.870 -3.237 1.00 18.34 94 LYS A O 1
ATOM 748 N N . LYS A 1 95 ? 32.008 45.038 -3.560 1.00 18.51 95 LYS A N 1
ATOM 749 C CA . LYS A 1 95 ? 32.779 45.532 -2.421 1.00 18.67 95 LYS A CA 1
ATOM 750 C C . LYS A 1 95 ? 32.316 44.876 -1.117 1.00 18.04 95 LYS A C 1
ATOM 751 O O . LYS A 1 95 ? 33.144 44.475 -0.294 1.00 18.17 95 LYS A O 1
ATOM 757 N N . LEU A 1 96 ? 30.999 44.763 -0.946 1.00 17.26 96 LEU A N 1
ATOM 758 C CA . LEU A 1 96 ? 30.417 44.128 0.240 1.00 16.54 96 LEU A CA 1
ATOM 759 C C . LEU A 1 96 ? 30.851 42.671 0.371 1.00 15.72 96 LEU A C 1
ATOM 760 O O . LEU A 1 96 ? 31.218 42.219 1.465 1.00 15.43 96 LEU A O 1
ATOM 765 N N . LEU A 1 97 ? 30.828 41.953 -0.750 1.00 15.00 97 LEU A N 1
ATOM 766 C CA . LEU A 1 97 ? 31.180 40.532 -0.767 1.00 14.47 97 LEU A CA 1
ATOM 767 C C . LEU A 1 97 ? 32.681 40.292 -0.621 1.00 14.16 97 LEU A C 1
ATOM 768 O O . LEU A 1 97 ? 33.092 39.319 0.017 1.00 14.03 97 LEU A O 1
ATOM 773 N N . VAL A 1 98 ? 33.493 41.176 -1.199 1.00 13.76 98 VAL A N 1
ATOM 774 C CA . VAL A 1 98 ? 34.949 41.120 -1.024 1.00 13.73 98 VAL A CA 1
ATOM 775 C C . VAL A 1 98 ? 35.339 41.224 0.454 1.00 13.77 98 VAL A C 1
ATOM 776 O O . VAL A 1 98 ? 36.203 40.486 0.924 1.00 13.68 98 VAL A O 1
ATOM 780 N N . GLU A 1 99 ? 34.683 42.119 1.190 1.00 13.65 99 GLU A N 1
ATOM 781 C CA . GLU A 1 99 ? 34.962 42.253 2.617 1.00 13.91 99 GLU A CA 1
ATOM 782 C C . GLU A 1 99 ? 34.599 40.982 3.402 1.00 13.28 99 GLU A C 1
ATOM 783 O O . GLU A 1 99 ? 35.332 40.574 4.313 1.00 13.06 99 GLU A O 1
ATOM 789 N N . VAL A 1 100 ? 33.481 40.359 3.031 1.00 12.92 100 VAL A N 1
ATOM 790 C CA . VAL A 1 100 ? 33.072 39.076 3.607 1.00 12.82 100 VAL A CA 1
ATOM 791 C C . VAL A 1 100 ? 34.113 37.989 3.327 1.00 13.02 100 VAL A C 1
ATOM 792 O O . VAL A 1 100 ? 34.548 37.295 4.249 1.00 12.92 100 VAL A O 1
ATOM 796 N N . ALA A 1 101 ? 34.511 37.859 2.061 1.00 12.83 101 ALA A N 1
ATOM 797 C CA . ALA A 1 101 ? 35.525 36.879 1.655 1.00 12.81 101 ALA A CA 1
ATOM 798 C C . ALA A 1 101 ? 36.840 37.107 2.389 1.00 12.94 101 ALA A C 1
ATOM 799 O O . ALA A 1 101 ? 37.482 36.157 2.846 1.00 12.71 101 ALA A O 1
ATOM 801 N N . LYS A 1 102 ? 37.227 38.374 2.517 1.00 12.85 102 LYS A N 1
ATOM 802 C CA . LYS A 1 102 ? 38.447 38.753 3.229 1.00 13.63 102 LYS A CA 1
ATOM 803 C C . LYS A 1 102 ? 38.399 38.321 4.696 1.00 13.48 102 LYS A C 1
ATOM 804 O O . LYS A 1 102 ? 39.393 37.848 5.233 1.00 13.43 102 LYS A O 1
ATOM 810 N N . ALA A 1 103 ? 37.241 38.472 5.336 1.00 13.14 103 ALA A N 1
ATOM 811 C CA . ALA A 1 103 ? 37.071 38.049 6.730 1.00 12.95 103 ALA A CA 1
ATOM 812 C C . ALA A 1 103 ? 37.188 36.535 6.887 1.00 13.20 103 ALA A C 1
ATOM 813 O O . ALA A 1 103 ? 37.741 36.054 7.876 1.00 13.49 103 ALA A O 1
ATOM 815 N N . VAL A 1 104 ? 36.665 35.795 5.908 1.00 13.56 104 VAL A N 1
ATOM 816 C CA . VAL A 1 104 ? 36.759 34.334 5.910 1.00 13.37 104 VAL A CA 1
ATOM 817 C C . VAL A 1 104 ? 38.220 33.914 5.776 1.00 13.67 104 VAL A C 1
ATOM 818 O O . VAL A 1 104 ? 38.712 33.083 6.546 1.00 13.90 104 VAL A O 1
ATOM 822 N N . LEU A 1 105 ? 38.909 34.513 4.808 1.00 13.59 105 LEU A N 1
ATOM 823 C CA . LEU A 1 105 ? 40.319 34.218 4.576 1.00 13.80 105 LEU A CA 1
ATOM 824 C C . LEU A 1 105 ? 41.176 34.581 5.794 1.00 13.44 105 LEU A C 1
ATOM 825 O O . LEU A 1 105 ? 42.020 33.801 6.223 1.00 13.70 105 LEU A O 1
ATOM 830 N N . THR A 1 106 ? 40.936 35.763 6.353 1.00 13.31 106 THR A N 1
ATOM 831 C CA . THR A 1 106 ? 41.680 36.228 7.520 1.00 12.94 106 THR A CA 1
ATOM 832 C C . THR A 1 106 ? 41.565 35.264 8.708 1.00 13.00 106 THR A C 1
ATOM 833 O O . THR A 1 106 ? 42.574 34.919 9.331 1.00 12.89 106 THR A O 1
ATOM 837 N N . ARG A 1 107 ? 40.350 34.804 9.003 1.00 13.23 107 ARG A N 1
ATOM 838 C CA . ARG A 1 107 ? 40.152 33.840 10.079 1.00 13.48 107 ARG A CA 1
ATOM 839 C C . ARG A 1 107 ? 40.930 32.549 9.823 1.00 13.70 107 ARG A C 1
ATOM 840 O O . ARG A 1 107 ? 41.622 32.061 10.707 1.00 13.63 107 ARG A O 1
ATOM 848 N N . GLU A 1 108 ? 40.815 32.004 8.614 1.00 14.49 108 GLU A N 1
ATOM 849 C CA . GLU A 1 108 ? 41.444 30.719 8.321 1.00 15.60 108 GLU A CA 1
ATOM 850 C C . GLU A 1 108 ? 42.968 30.809 8.309 1.00 15.73 108 GLU A C 1
ATOM 851 O O . GLU A 1 108 ? 43.649 29.900 8.789 1.00 16.13 108 GLU A O 1
ATOM 857 N N . ILE A 1 109 ? 43.496 31.918 7.796 1.00 15.54 109 ILE A N 1
ATOM 858 C CA . ILE A 1 109 ? 44.951 32.116 7.739 1.00 15.78 109 ILE A CA 1
ATOM 859 C C . ILE A 1 109 ? 45.559 32.342 9.126 1.00 15.75 109 ILE A C 1
ATOM 860 O O . ILE A 1 109 ? 46.674 31.892 9.397 1.00 16.13 109 ILE A O 1
ATOM 865 N N . LEU A 1 110 ? 44.825 33.017 10.008 1.00 15.53 110 LEU A N 1
ATOM 866 C CA . LEU A 1 110 ? 45.394 33.444 11.289 1.00 15.44 110 LEU A CA 1
ATOM 867 C C . LEU A 1 110 ? 45.029 32.620 12.516 1.00 15.70 110 LEU A C 1
ATOM 868 O O . LEU A 1 110 ? 45.640 32.794 13.566 1.00 15.39 110 LEU A O 1
ATOM 873 N N . LYS A 1 111 ? 44.049 31.723 12.398 1.00 16.45 111 LYS A N 1
ATOM 874 C CA . LYS A 1 111 ? 43.521 31.034 13.585 1.00 17.03 111 LYS A CA 1
ATOM 875 C C . LYS A 1 111 ? 44.530 30.156 14.331 1.00 17.35 111 LYS A C 1
ATOM 876 O O . LYS A 1 111 ? 44.375 29.922 15.524 1.00 17.12 111 LYS A O 1
ATOM 882 N N . ASN A 1 112 ? 45.556 29.683 13.631 1.00 18.05 112 ASN A N 1
ATOM 883 C CA . ASN A 1 112 ? 46.628 28.942 14.290 1.00 19.18 112 ASN A CA 1
ATOM 884 C C . ASN A 1 112 ? 47.817 29.816 14.699 1.00 19.45 112 ASN A C 1
ATOM 885 O O . ASN A 1 112 ? 48.759 29.323 15.323 1.00 20.28 112 ASN A O 1
ATOM 890 N N . GLU A 1 113 ? 47.760 31.104 14.353 1.00 19.26 113 GLU A N 1
ATOM 891 C CA . GLU A 1 113 ? 48.813 32.080 14.682 1.00 18.97 113 GLU A CA 1
ATOM 892 C C . GLU A 1 113 ? 48.415 32.977 15.861 1.00 18.00 113 GLU A C 1
ATOM 893 O O . GLU A 1 113 ? 49.273 33.503 16.575 1.00 18.16 113 GLU A O 1
ATOM 899 N N . LEU A 1 114 ? 47.108 33.158 16.043 1.00 16.66 114 LEU A N 1
ATOM 900 C CA . LEU A 1 114 ? 46.560 34.082 17.038 1.00 15.31 114 LEU A CA 1
ATOM 901 C C . LEU A 1 114 ? 45.332 33.481 17.720 1.00 14.64 114 LEU A C 1
ATOM 902 O O . LEU A 1 114 ? 44.706 32.573 17.168 1.00 13.98 114 LEU A O 1
ATOM 907 N N . PRO A 1 115 ? 44.975 33.981 18.922 1.00 14.05 115 PRO A N 1
ATOM 908 C CA . PRO A 1 115 ? 43.744 33.516 19.555 1.00 13.92 115 PRO A CA 1
ATOM 909 C C . PRO A 1 115 ? 42.514 34.141 18.884 1.00 13.57 115 PRO A C 1
ATOM 910 O O . PRO A 1 115 ? 41.942 35.121 19.377 1.00 14.14 115 PRO A O 1
ATOM 914 N N . ILE A 1 116 ? 42.141 33.563 17.747 1.00 13.22 116 ILE A N 1
ATOM 915 C CA . ILE A 1 116 ? 41.025 34.033 16.932 1.00 13.18 116 ILE A CA 1
ATOM 916 C C . ILE A 1 116 ? 39.737 33.333 17.364 1.00 13.08 116 ILE A C 1
ATOM 917 O O . ILE A 1 116 ? 38.745 33.983 17.712 1.00 12.73 116 ILE A O 1
ATOM 922 N N . GLU A 1 117 ? 39.758 32.004 17.335 1.00 12.93 117 GLU A N 1
ATOM 923 C CA . GLU A 1 117 ? 38.680 31.224 17.918 1.00 12.94 117 GLU A CA 1
ATOM 924 C C . GLU A 1 117 ? 38.692 31.419 19.428 1.00 12.32 117 GLU A C 1
ATOM 925 O O . GLU A 1 117 ? 39.745 31.617 20.034 1.00 12.57 117 GLU A O 1
ATOM 931 N N . PHE A 1 118 ? 37.509 31.387 20.020 1.00 11.89 118 PHE A N 1
ATOM 932 C CA . PHE A 1 118 ? 37.373 31.409 21.468 1.00 11.66 118 PHE A CA 1
ATOM 933 C C . PHE A 1 118 ? 37.680 30.036 22.057 1.00 11.85 118 PHE A C 1
ATOM 934 O O . PHE A 1 118 ? 37.742 29.054 21.323 1.00 11.64 118 PHE A O 1
ATOM 942 N N . PRO A 1 119 ? 37.896 29.965 23.382 1.00 12.22 119 PRO A N 1
ATOM 943 C CA . PRO A 1 119 ? 38.186 28.678 24.008 1.00 12.42 119 PRO A CA 1
ATOM 944 C C . PRO A 1 119 ? 37.078 27.661 23.772 1.00 12.59 119 PRO A C 1
ATOM 945 O O . PRO A 1 119 ? 35.919 28.036 23.590 1.00 13.04 119 PRO A O 1
ATOM 949 N N . GLY A 1 120 ? 37.444 26.385 23.735 1.00 12.72 120 GLY A N 1
ATOM 950 C CA . GLY A 1 120 ? 36.451 25.310 23.831 1.00 12.78 120 GLY A CA 1
ATOM 951 C C . GLY A 1 120 ? 36.127 24.542 22.568 1.00 12.58 120 GLY A C 1
ATOM 952 O O . GLY A 1 120 ? 35.373 23.567 22.618 1.00 13.27 120 GLY A O 1
ATOM 953 N N . GLY A 1 121 ? 36.686 24.963 21.439 1.00 12.44 121 GLY A N 1
ATOM 954 C CA . GLY A 1 121 ? 36.456 24.270 20.176 1.00 12.03 121 GLY A CA 1
ATOM 955 C C . GLY A 1 121 ? 35.030 24.379 19.675 1.00 11.82 121 GLY A C 1
ATOM 956 O O . GLY A 1 121 ? 34.328 25.351 19.975 1.00 11.79 121 GLY A O 1
ATOM 957 N N . LYS A 1 122 ? 34.594 23.368 18.930 1.00 12.21 122 LYS A N 1
ATOM 958 C CA . LYS A 1 122 ? 33.312 23.424 18.240 1.00 12.34 122 LYS A CA 1
ATOM 959 C C . LYS A 1 122 ? 32.308 22.413 18.774 1.00 12.42 122 LYS A C 1
ATOM 960 O O . LYS A 1 122 ? 32.676 21.411 19.397 1.00 12.23 122 LYS A O 1
ATOM 966 N N . ILE A 1 123 ? 31.034 22.697 18.523 1.00 12.56 123 ILE A N 1
ATOM 967 C CA . ILE A 1 123 ? 29.941 21.798 18.858 1.00 13.00 123 ILE A CA 1
ATOM 968 C C . ILE A 1 123 ? 29.853 20.726 17.774 1.00 13.99 123 ILE A C 1
ATOM 969 O O . ILE A 1 123 ? 29.551 21.023 16.620 1.00 14.32 123 ILE A O 1
ATOM 974 N N . GLU A 1 124 ? 30.120 19.479 18.157 1.00 14.92 124 GLU A N 1
ATOM 975 C CA . GLU A 1 124 ? 30.201 18.373 17.196 1.00 16.36 124 GLU A CA 1
ATOM 976 C C . GLU A 1 124 ? 29.106 17.331 17.377 1.00 16.80 124 GLU A C 1
ATOM 977 O O . GLU A 1 124 ? 28.867 16.512 16.485 1.00 17.52 124 GLU A O 1
ATOM 983 N N . GLY A 1 125 ? 28.452 17.357 18.534 1.00 17.27 125 GLY A N 1
ATOM 984 C CA . GLY A 1 125 ? 27.433 16.366 18.852 1.00 18.10 125 GLY A CA 1
ATOM 985 C C . GLY A 1 125 ? 26.081 16.969 19.161 1.00 19.13 125 GLY A C 1
ATOM 986 O O . GLY A 1 125 ? 25.883 18.183 19.048 1.00 18.97 125 GLY A O 1
ATOM 987 N N . LEU A 1 126 ? 25.155 16.103 19.552 1.00 20.15 126 LEU A N 1
ATOM 988 C CA . LEU A 1 126 ? 23.800 16.497 19.910 1.00 21.65 126 LEU A CA 1
ATOM 989 C C . LEU A 1 126 ? 23.567 16.311 21.406 1.00 22.41 126 LEU A C 1
ATOM 990 O O . LEU A 1 126 ? 23.056 15.274 21.835 1.00 22.74 126 LEU A O 1
ATOM 995 N N . LYS A 1 127 ? 23.955 17.308 22.200 1.00 23.24 127 LYS A N 1
ATOM 996 C CA . LYS A 1 127 ? 23.742 17.278 23.652 1.00 24.15 127 LYS A CA 1
ATOM 997 C C . LYS A 1 127 ? 22.242 17.246 23.926 1.00 25.08 127 LYS A C 1
ATOM 998 O O . LYS A 1 127 ? 21.766 16.508 24.793 1.00 25.28 127 LYS A O 1
ATOM 1004 N N . ILE A 1 128 ? 21.519 18.074 23.179 1.00 26.22 128 ILE A N 1
ATOM 1005 C CA . ILE A 1 128 ? 20.071 18.043 23.122 1.00 27.30 128 ILE A CA 1
ATOM 1006 C C . ILE A 1 128 ? 19.696 17.714 21.686 1.00 28.33 128 ILE A C 1
ATOM 1007 O O . ILE A 1 128 ? 20.505 17.905 20.771 1.00 28.57 128 ILE A O 1
ATOM 1012 N N . GLN A 1 129 ? 18.486 17.202 21.487 1.00 29.34 129 GLN A N 1
ATOM 1013 C CA . GLN A 1 129 ? 17.995 16.942 20.138 1.00 30.34 129 GLN A CA 1
ATOM 1014 C C . GLN A 1 129 ? 17.608 18.268 19.475 1.00 30.64 129 GLN A C 1
ATOM 1015 O O . GLN A 1 129 ? 17.357 19.252 20.179 1.00 30.72 129 GLN A O 1
ATOM 1021 N N . PRO A 1 130 ? 17.582 18.312 18.127 1.00 30.87 130 PRO A N 1
ATOM 1022 C CA . PRO A 1 130 ? 17.200 19.551 17.446 1.00 31.01 130 PRO A CA 1
ATOM 1023 C C . PRO A 1 130 ? 15.788 19.995 17.831 1.00 31.13 130 PRO A C 1
ATOM 1024 O O . PRO A 1 130 ? 14.891 19.158 17.967 1.00 31.48 130 PRO A O 1
ATOM 1028 N N . ARG A 1 131 ? 15.604 21.301 18.010 1.00 31.15 131 ARG A N 1
ATOM 1029 C CA . ARG A 1 131 ? 14.323 21.868 18.446 1.00 31.00 131 ARG A CA 1
ATOM 1030 C C . ARG A 1 131 ? 13.218 21.725 17.388 1.00 30.66 131 ARG A C 1
ATOM 1031 O O . ARG A 1 131 ? 12.031 21.722 17.717 1.00 30.83 131 ARG A O 1
ATOM 1039 N N . TYR A 1 132 ? 13.620 21.595 16.127 1.00 30.05 132 TYR A N 1
ATOM 1040 C CA . TYR A 1 132 ? 12.679 21.479 15.017 1.00 29.21 132 TYR A CA 1
ATOM 1041 C C . TYR A 1 132 ? 12.976 20.238 14.189 1.00 28.59 132 TYR A C 1
ATOM 1042 O O . TYR A 1 132 ? 14.133 19.843 14.041 1.00 28.29 132 TYR A O 1
ATOM 1051 N N . GLU A 1 133 ? 11.922 19.626 13.656 1.00 27.92 133 GLU A N 1
ATOM 1052 C CA . GLU A 1 133 ? 12.059 18.421 12.839 1.00 27.57 133 GLU A CA 1
ATOM 1053 C C . GLU A 1 133 ? 12.597 18.739 11.448 1.00 26.72 133 GLU A C 1
ATOM 1054 O O . GLU A 1 133 ? 13.346 17.956 10.869 1.00 26.79 133 GLU A O 1
ATOM 1060 N N . GLU A 1 134 ? 12.202 19.888 10.915 1.00 25.79 134 GLU A N 1
ATOM 1061 C CA . GLU A 1 134 ? 12.702 20.342 9.625 1.00 24.91 134 GLU A CA 1
ATOM 1062 C C . GLU A 1 134 ? 14.117 20.880 9.772 1.00 23.72 134 GLU A C 1
ATOM 1063 O O . GLU A 1 134 ? 14.539 21.239 10.876 1.00 23.50 134 GLU A O 1
ATOM 1069 N N . ASP A 1 135 ? 14.842 20.920 8.657 1.00 22.36 135 ASP A N 1
ATOM 1070 C CA . ASP A 1 135 ? 16.143 21.578 8.597 1.00 21.14 135 ASP A CA 1
ATOM 1071 C C . ASP A 1 135 ? 16.005 23.009 9.106 1.00 19.89 135 ASP A C 1
ATOM 1072 O O . ASP A 1 135 ? 15.010 23.680 8.824 1.00 19.73 135 ASP A O 1
ATOM 1077 N N . HIS A 1 136 ? 16.997 23.469 9.864 1.00 18.57 136 HIS A N 1
ATOM 1078 C CA . HIS A 1 136 ? 16.905 24.766 10.533 1.00 17.38 136 HIS A CA 1
ATOM 1079 C C . HIS A 1 136 ? 18.234 25.207 11.133 1.00 16.77 136 HIS A C 1
ATOM 1080 O O . HIS A 1 136 ? 19.159 24.409 11.291 1.00 16.61 136 HIS A O 1
ATOM 1087 N N . ILE A 1 137 ? 18.298 26.492 11.469 1.00 16.03 137 ILE A N 1
ATOM 1088 C CA . ILE A 1 137 ? 19.296 27.037 12.380 1.00 15.59 137 ILE A CA 1
ATOM 1089 C C . ILE A 1 137 ? 18.514 27.649 13.536 1.00 14.92 137 ILE A C 1
ATOM 1090 O O . ILE A 1 137 ? 17.522 28.341 13.313 1.00 14.58 137 ILE A O 1
ATOM 1095 N N . ASN A 1 138 ? 18.951 27.395 14.766 1.00 14.40 138 ASN A N 1
ATOM 1096 C CA . ASN A 1 138 ? 18.262 27.925 15.942 1.00 14.26 138 ASN A CA 1
ATOM 1097 C C . ASN A 1 138 ? 19.212 28.376 17.052 1.00 13.59 138 ASN A C 1
ATOM 1098 O O . ASN A 1 138 ? 19.857 27.547 17.699 1.00 13.69 138 ASN A O 1
ATOM 1103 N N . PHE A 1 139 ? 19.300 29.690 17.253 1.00 12.92 139 PHE A N 1
ATOM 1104 C CA . PHE A 1 139 ? 19.945 30.262 18.433 1.00 12.48 139 PHE A CA 1
ATOM 1105 C C . PHE A 1 139 ? 18.886 30.981 19.251 1.00 12.78 139 PHE A C 1
ATOM 1106 O O . PHE A 1 139 ? 18.311 31.972 18.800 1.00 12.33 139 PHE A O 1
ATOM 1114 N N . THR A 1 140 ? 18.642 30.488 20.459 1.00 13.24 140 THR A N 1
ATOM 1115 C CA . THR A 1 140 ? 17.640 31.079 21.334 1.00 14.04 140 THR A CA 1
ATOM 1116 C C . THR A 1 140 ? 18.260 31.341 22.693 1.00 14.35 140 THR A C 1
ATOM 1117 O O . THR A 1 140 ? 18.828 30.436 23.311 1.00 14.43 140 THR A O 1
ATOM 1121 N N . ALA A 1 141 ? 18.168 32.591 23.136 1.00 14.77 141 ALA A N 1
ATOM 1122 C CA . ALA A 1 141 ? 18.722 33.002 24.414 1.00 15.56 141 ALA A CA 1
ATOM 1123 C C . ALA A 1 141 ? 17.747 33.876 25.176 1.00 16.44 141 ALA A C 1
ATOM 1124 O O . ALA A 1 141 ? 17.245 34.869 24.645 1.00 16.21 141 ALA A O 1
ATOM 1126 N N . ARG A 1 142 ? 17.466 33.489 26.416 1.00 17.68 142 ARG A N 1
ATOM 1127 C CA . ARG A 1 142 ? 16.824 34.384 27.366 1.00 19.51 142 ARG A CA 1
ATOM 1128 C C . ARG A 1 142 ? 17.469 34.211 28.735 1.00 19.96 142 ARG A C 1
ATOM 1129 O O . ARG A 1 142 ? 17.425 33.128 29.326 1.00 20.12 142 ARG A O 1
ATOM 1137 N N . TYR A 1 143 ? 18.078 35.287 29.222 1.00 20.89 143 TYR A N 1
ATOM 1138 C CA . TYR A 1 143 ? 18.733 35.285 30.521 1.00 21.82 143 TYR A CA 1
ATOM 1139 C C . TYR 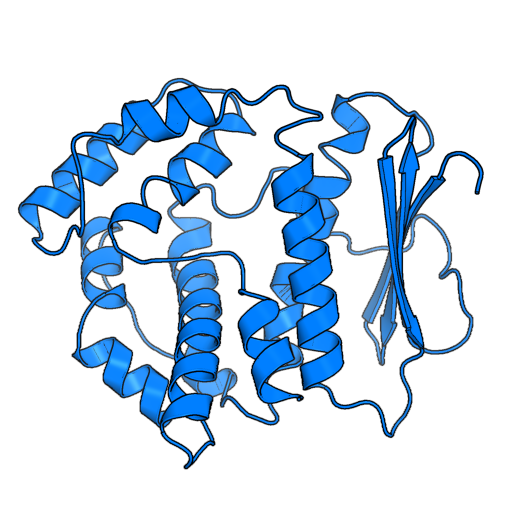A 1 143 ? 18.727 36.699 31.081 1.00 22.10 143 TYR A C 1
ATOM 1140 O O . TYR A 1 143 ? 19.330 37.607 30.506 1.00 22.15 143 TYR A O 1
ATOM 1149 N N . GLY A 1 144 ? 18.039 36.875 32.206 1.00 22.65 144 GLY A N 1
ATOM 1150 C CA . GLY A 1 144 ? 17.808 38.202 32.758 1.00 22.72 144 GLY A CA 1
ATOM 1151 C C . GLY A 1 144 ? 17.032 39.041 31.764 1.00 22.73 144 GLY A C 1
ATOM 1152 O O . GLY A 1 144 ? 16.024 38.593 31.215 1.00 23.17 144 GLY A O 1
ATOM 1153 N N . SER A 1 145 ? 17.523 40.248 31.506 1.00 22.64 145 SER A N 1
ATOM 1154 C CA . SER A 1 145 ? 16.893 41.144 30.539 1.00 22.40 145 SER A CA 1
ATOM 1155 C C . SER A 1 145 ? 17.386 40.901 29.109 1.00 21.63 145 SER A C 1
ATOM 1156 O O . SER A 1 145 ? 16.908 41.535 28.170 1.00 22.30 145 SER A O 1
ATOM 1159 N N . TRP A 1 146 ? 18.334 39.977 28.953 1.00 20.28 146 TRP A N 1
ATOM 1160 C CA . TRP A 1 146 ? 18.926 39.667 27.652 1.00 18.86 146 TRP A CA 1
ATOM 1161 C C . TRP A 1 146 ? 18.137 38.592 26.907 1.00 18.31 146 TRP A C 1
ATOM 1162 O O . TRP A 1 146 ? 18.033 37.450 27.364 1.00 18.06 146 TRP A O 1
ATOM 1173 N N . ILE A 1 147 ? 17.586 38.969 25.755 1.00 17.50 147 ILE A N 1
ATOM 1174 C CA . ILE A 1 147 ? 16.871 38.032 24.896 1.00 17.36 147 ILE A CA 1
ATOM 1175 C C . ILE A 1 147 ? 17.299 38.170 23.435 1.00 17.06 147 ILE A C 1
ATOM 1176 O O . ILE A 1 147 ? 17.301 39.272 22.878 1.00 17.25 147 ILE A O 1
ATOM 1181 N N . VAL A 1 148 ? 17.679 37.043 22.837 1.00 16.89 148 VAL A N 1
ATOM 1182 C CA . VAL A 1 148 ? 18.030 36.974 21.420 1.00 16.86 148 VAL A CA 1
ATOM 1183 C C . VAL A 1 148 ? 17.396 35.726 20.816 1.00 16.59 148 VAL A C 1
ATOM 1184 O O . VAL A 1 148 ? 17.547 34.617 21.336 1.00 16.95 148 VAL A O 1
ATOM 1188 N N . VAL A 1 149 ? 16.670 35.912 19.724 1.00 15.98 149 VAL A N 1
ATOM 1189 C CA . VAL A 1 149 ? 16.129 34.787 18.980 1.00 15.74 149 VAL A CA 1
ATOM 1190 C C . VAL A 1 149 ? 16.548 34.956 17.531 1.00 15.71 149 VAL A C 1
ATOM 1191 O O . VAL A 1 149 ? 16.094 35.875 16.845 1.00 15.80 149 VAL A O 1
ATOM 1195 N N . LYS A 1 150 ? 17.438 34.077 17.081 1.00 15.45 150 LYS A N 1
ATOM 1196 C CA . LYS A 1 150 ? 17.935 34.113 15.711 1.00 15.55 150 LYS A CA 1
ATOM 1197 C C . LYS A 1 150 ? 17.793 32.721 15.125 1.00 16.13 150 LYS A C 1
ATOM 1198 O O . LYS A 1 150 ? 18.625 31.834 15.359 1.00 15.61 150 LYS A O 1
ATOM 1204 N N . ARG A 1 151 ? 16.703 32.519 14.393 1.00 16.68 151 ARG A N 1
ATOM 1205 C CA . ARG A 1 151 ? 16.396 31.202 13.860 1.00 17.96 151 ARG A CA 1
ATOM 1206 C C . ARG A 1 151 ? 15.624 31.253 12.547 1.00 18.39 151 ARG A C 1
ATOM 1207 O O . ARG A 1 151 ? 14.994 32.263 12.218 1.00 18.05 151 ARG A O 1
ATOM 1215 N N . MET A 1 152 ? 15.705 30.164 11.794 1.00 19.32 152 MET A N 1
ATOM 1216 C CA . MET A 1 152 ? 14.864 29.977 10.618 1.00 20.82 152 MET A CA 1
ATOM 1217 C C . MET A 1 152 ? 14.828 28.526 10.172 1.00 21.52 152 MET A C 1
ATOM 1218 O O . MET A 1 152 ? 15.754 27.754 10.436 1.00 21.04 152 MET A O 1
ATOM 1223 N N . ILE A 1 153 ? 13.735 28.173 9.506 1.00 22.74 153 ILE A N 1
ATOM 1224 C CA . ILE A 1 153 ? 13.587 26.888 8.844 1.00 24.15 153 ILE A CA 1
ATOM 1225 C C . ILE A 1 153 ? 14.321 26.943 7.506 1.00 24.84 153 ILE A C 1
ATOM 1226 O O . ILE A 1 153 ? 14.290 27.968 6.820 1.00 25.32 153 ILE A O 1
ATOM 1231 N N . ILE A 1 154 ? 14.982 25.846 7.147 1.00 25.78 154 ILE A N 1
ATOM 1232 C CA . ILE A 1 154 ? 15.682 25.745 5.868 1.00 26.80 154 ILE A CA 1
ATOM 1233 C C . ILE A 1 154 ? 14.887 24.891 4.877 1.00 27.65 154 ILE A C 1
ATOM 1234 O O . ILE A 1 154 ? 14.586 23.722 5.148 1.00 27.85 154 ILE A O 1
ATOM 1239 N N . ASP A 1 155 ? 14.548 25.505 3.745 1.00 28.52 155 ASP A N 1
ATOM 1240 C CA . ASP A 1 155 ? 13.862 24.854 2.630 1.00 29.46 155 ASP A CA 1
ATOM 1241 C C . ASP A 1 155 ? 14.825 24.628 1.476 1.00 29.57 155 ASP A C 1
ATOM 1242 O O . ASP A 1 155 ? 15.975 25.076 1.504 1.00 29.69 155 ASP A O 1
ATOM 1247 N N . GLU A 1 156 ? 14.333 23.944 0.448 1.00 29.78 156 GLU A N 1
ATOM 1248 C CA . GLU A 1 156 ? 15.062 23.788 -0.805 1.00 29.94 156 GLU A CA 1
ATOM 1249 C C . GLU A 1 156 ? 15.163 25.135 -1.528 1.00 29.45 156 GLU A C 1
ATOM 1250 O O . GLU A 1 156 ? 16.025 25.323 -2.390 1.00 29.78 156 GLU A O 1
ATOM 1256 N N . LYS A 1 157 ? 14.281 26.066 -1.162 1.00 28.84 157 LYS A N 1
ATOM 1257 C CA . LYS A 1 157 ? 14.235 27.396 -1.774 1.00 28.04 157 LYS A CA 1
ATOM 1258 C C . LYS A 1 157 ? 14.911 28.474 -0.918 1.00 27.06 157 LYS A C 1
ATOM 1259 O O . LYS A 1 157 ? 14.869 29.660 -1.262 1.00 27.05 157 LYS A O 1
ATOM 1265 N N . THR A 1 158 ? 15.520 28.064 0.195 1.00 25.74 158 THR A N 1
ATOM 1266 C CA . THR A 1 158 ? 16.260 28.991 1.053 1.00 24.30 158 THR A CA 1
ATOM 1267 C C . THR A 1 158 ? 17.603 29.341 0.409 1.00 23.30 158 THR A C 1
ATOM 1268 O O . THR A 1 158 ? 18.401 28.449 0.123 1.00 23.27 158 THR A O 1
ATOM 1272 N N . PRO A 1 159 ? 17.856 30.642 0.171 1.00 22.34 159 PRO A N 1
ATOM 1273 C CA . PRO A 1 159 ? 19.164 31.048 -0.344 1.00 21.69 159 PRO A CA 1
ATOM 1274 C C . PRO A 1 159 ? 20.261 30.699 0.655 1.00 20.93 159 PRO A C 1
ATOM 1275 O O . PRO A 1 159 ? 20.123 30.988 1.851 1.00 20.63 159 PRO A O 1
ATOM 1279 N N . LEU A 1 160 ? 21.324 30.061 0.173 1.00 20.26 160 LEU A N 1
ATOM 1280 C CA . LEU A 1 160 ? 22.455 29.698 1.024 1.00 19.58 160 LEU A CA 1
ATOM 1281 C C . LEU A 1 160 ? 23.067 30.920 1.688 1.00 18.88 160 LEU A C 1
ATOM 1282 O O . LEU A 1 160 ? 23.452 30.871 2.855 1.00 18.34 160 LEU A O 1
ATOM 1287 N N . LEU A 1 161 ? 23.131 32.021 0.943 1.00 18.10 161 LEU A N 1
ATOM 1288 C CA . LEU A 1 161 ? 23.681 33.269 1.457 1.00 17.63 161 LEU A CA 1
ATOM 1289 C C . LEU A 1 161 ? 22.888 33.806 2.648 1.00 17.46 161 LEU A C 1
ATOM 1290 O O . LEU A 1 161 ? 23.438 34.516 3.489 1.00 17.07 161 LEU A O 1
ATOM 1295 N N . ASP A 1 162 ? 21.605 33.462 2.723 1.00 17.22 162 ASP A N 1
ATOM 1296 C CA . ASP A 1 162 ? 20.786 33.896 3.847 1.00 17.05 162 ASP A CA 1
ATOM 1297 C C . ASP A 1 162 ? 21.105 33.108 5.110 1.00 16.35 162 ASP A C 1
ATOM 1298 O O . ASP A 1 162 ? 21.071 33.657 6.214 1.00 16.41 162 ASP A O 1
ATOM 1303 N N . ILE A 1 163 ? 21.419 31.829 4.935 1.00 15.43 163 ILE A N 1
ATOM 1304 C CA . ILE A 1 163 ? 21.907 31.001 6.032 1.00 14.51 163 ILE A CA 1
ATOM 1305 C C . ILE A 1 163 ? 23.246 31.560 6.513 1.00 14.06 163 ILE A C 1
ATOM 1306 O O . ILE A 1 163 ? 23.467 31.704 7.717 1.00 13.98 163 ILE A O 1
ATOM 1311 N N . ALA A 1 164 ? 24.116 31.910 5.565 1.00 13.71 164 ALA A N 1
ATOM 1312 C CA . ALA A 1 164 ? 25.382 32.568 5.891 1.00 13.51 164 ALA A CA 1
ATOM 1313 C C . ALA A 1 164 ? 25.161 33.826 6.727 1.00 13.65 164 ALA A C 1
ATOM 1314 O O . ALA A 1 164 ? 25.879 34.057 7.700 1.00 13.62 164 ALA A O 1
ATOM 1316 N N . ARG A 1 165 ? 24.175 34.633 6.335 1.00 13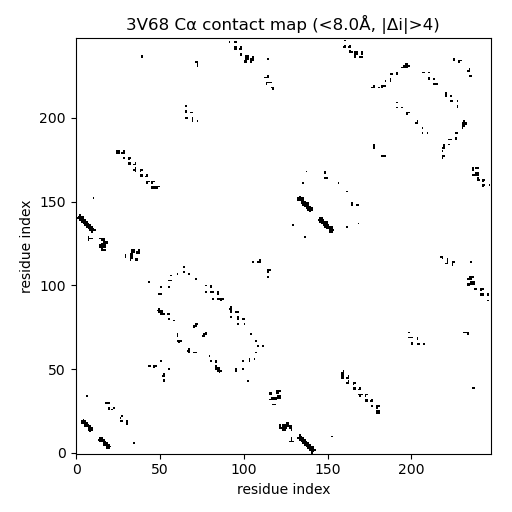.55 165 ARG A N 1
ATOM 1317 C CA . ARG A 1 165 ? 23.859 35.875 7.045 1.00 13.56 165 ARG A CA 1
ATOM 1318 C C . ARG A 1 165 ? 23.444 35.605 8.488 1.00 13.07 165 ARG A C 1
ATOM 1319 O O . ARG A 1 165 ? 23.925 36.271 9.410 1.00 12.93 165 ARG A O 1
ATOM 1327 N N . LEU A 1 166 ? 22.547 34.637 8.671 1.00 12.77 166 LEU A N 1
ATOM 1328 C CA . LEU A 1 166 ? 22.051 34.282 9.998 1.00 12.56 166 LEU A CA 1
ATOM 1329 C C . LEU A 1 166 ? 23.180 33.756 10.874 1.00 11.90 166 LEU A C 1
ATOM 1330 O O . LEU A 1 166 ? 23.291 34.131 12.044 1.00 12.07 166 LEU A O 1
ATOM 1335 N N . LEU A 1 167 ? 24.015 32.892 10.304 1.00 11.73 167 LEU A N 1
ATOM 1336 C CA . LEU A 1 167 ? 25.171 32.368 11.028 1.00 11.19 167 LEU A CA 1
ATOM 1337 C C . LEU A 1 167 ? 26.129 33.488 11.443 1.00 10.95 167 LEU A C 1
ATOM 1338 O O . LEU A 1 167 ? 26.622 33.501 12.571 1.00 10.42 167 LEU A O 1
ATOM 1343 N N . ALA A 1 168 ? 26.370 34.436 10.539 1.00 10.75 168 ALA A N 1
ATOM 1344 C CA . ALA A 1 168 ? 27.210 35.595 10.842 1.00 10.64 168 ALA A CA 1
ATOM 1345 C C . ALA A 1 168 ? 26.606 36.462 11.949 1.00 10.64 168 ALA A C 1
ATOM 1346 O O . ALA A 1 168 ? 27.330 36.952 12.824 1.00 10.46 168 ALA A O 1
ATOM 1348 N N . SER A 1 169 ? 25.286 36.639 11.901 1.00 10.77 169 SER A N 1
ATOM 1349 C CA . SER A 1 169 ? 24.553 37.395 12.917 1.00 10.78 169 SER A CA 1
ATOM 1350 C C . SER A 1 169 ? 24.636 36.724 14.287 1.00 10.15 169 SER A C 1
ATOM 1351 O O . SER A 1 169 ? 24.816 37.396 15.301 1.00 10.68 169 SER A O 1
ATOM 1354 N N . ILE A 1 170 ? 24.516 35.397 14.308 1.00 9.96 170 ILE A N 1
ATOM 1355 C CA . ILE A 1 170 ? 24.652 34.634 15.549 1.00 9.48 170 ILE A CA 1
ATOM 1356 C C . ILE A 1 170 ? 26.068 34.780 16.103 1.00 9.30 170 ILE A C 1
ATOM 1357 O O . ILE A 1 170 ? 26.254 34.979 17.305 1.00 9.67 170 ILE A O 1
ATOM 1362 N N . ASN A 1 171 ? 27.064 34.719 15.221 1.00 9.72 171 ASN A N 1
ATOM 1363 C CA . ASN A 1 171 ? 28.442 34.914 15.639 1.00 9.48 171 ASN A CA 1
ATOM 1364 C C . ASN A 1 171 ? 28.630 36.285 16.284 1.00 9.76 171 ASN A C 1
ATOM 1365 O O . ASN A 1 171 ? 29.297 36.407 17.309 1.00 10.04 171 ASN A O 1
ATOM 1370 N N . GLU A 1 172 ? 28.026 37.307 15.684 1.00 9.87 172 GLU A N 1
ATOM 1371 C CA . GLU A 1 172 ? 28.112 38.664 16.218 1.00 10.07 172 GLU A CA 1
ATOM 1372 C C . GLU A 1 172 ? 27.520 38.761 17.616 1.00 10.24 172 GLU A C 1
ATOM 1373 O O . GLU A 1 172 ? 28.093 39.407 18.483 1.00 10.70 172 GLU A O 1
ATOM 1379 N N . THR A 1 173 ? 26.396 38.086 17.841 1.00 10.57 173 THR A N 1
ATOM 1380 C CA . THR A 1 173 ? 25.795 38.046 19.173 1.00 10.73 173 THR A CA 1
ATOM 1381 C C . THR A 1 173 ? 26.756 37.418 20.176 1.00 10.39 173 THR A C 1
ATOM 1382 O O . THR A 1 173 ? 26.965 37.951 21.274 1.00 10.24 173 THR A O 1
ATOM 1386 N N . ALA A 1 174 ? 27.341 36.289 19.788 1.00 10.22 174 ALA A N 1
ATOM 1387 C CA . ALA A 1 174 ? 28.272 35.586 20.660 1.00 10.28 174 ALA A CA 1
ATOM 1388 C C . ALA A 1 174 ? 29.468 36.459 21.016 1.00 10.77 174 ALA A C 1
ATOM 1389 O O . ALA A 1 174 ? 29.811 36.587 22.185 1.00 11.20 174 ALA A O 1
ATOM 1391 N N . VAL A 1 175 ? 30.082 37.067 20.006 1.00 10.85 175 VAL A N 1
ATOM 1392 C CA . VAL A 1 175 ? 31.237 37.945 20.207 1.00 12.01 175 VAL A CA 1
ATOM 1393 C C . VAL A 1 175 ? 30.873 39.152 21.08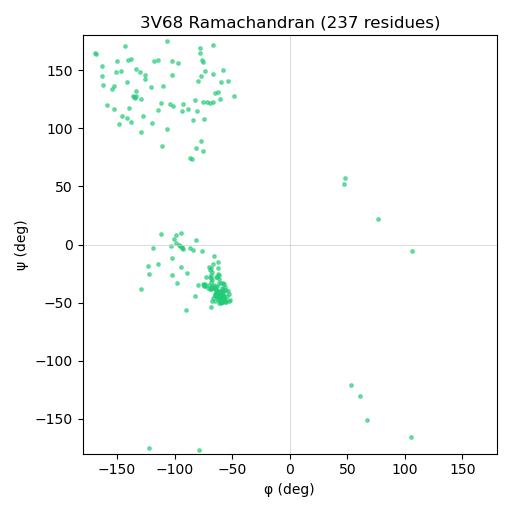0 1.00 12.38 175 VAL A C 1
ATOM 1394 O O . VAL A 1 175 ? 31.629 39.525 21.980 1.00 13.07 175 VAL A O 1
ATOM 1398 N N . ASN A 1 176 ? 29.706 39.740 20.835 1.00 12.17 176 ASN A N 1
ATOM 1399 C CA . ASN A 1 176 ? 29.243 40.877 21.632 1.00 12.73 176 ASN A CA 1
ATOM 1400 C C . ASN A 1 176 ? 29.033 40.505 23.101 1.00 12.40 176 ASN A C 1
ATOM 1401 O O . ASN A 1 176 ? 29.397 41.264 24.001 1.00 12.99 176 ASN A O 1
ATOM 1406 N N . LYS A 1 177 ? 28.458 39.331 23.340 1.00 11.95 177 LYS A N 1
ATOM 1407 C CA . LYS A 1 177 ? 28.019 38.971 24.684 1.00 11.58 177 LYS A CA 1
ATOM 1408 C C . LYS A 1 177 ? 29.067 38.268 25.542 1.00 11.49 177 LYS A C 1
ATOM 1409 O O . LYS A 1 177 ? 28.986 38.316 26.765 1.00 11.15 177 LYS A O 1
ATOM 1415 N N . ILE A 1 178 ? 30.044 37.608 24.919 1.00 11.79 178 ILE A N 1
ATOM 1416 C CA . ILE A 1 178 ? 31.105 36.954 25.691 1.00 12.20 178 ILE A CA 1
ATOM 1417 C C . ILE A 1 178 ? 31.810 37.954 26.618 1.00 13.08 178 ILE A C 1
ATOM 1418 O O . ILE A 1 178 ? 32.085 37.643 27.779 1.00 13.25 178 ILE A O 1
ATOM 1423 N N A LYS A 1 179 ? 32.081 39.153 26.110 0.50 13.70 179 LYS A N 1
ATOM 1424 N N B LYS A 1 179 ? 32.080 39.153 26.109 0.50 13.92 179 LYS A N 1
ATOM 1425 C CA A LYS A 1 179 ? 32.740 40.176 26.918 0.50 14.13 179 LYS A CA 1
ATOM 1426 C CA B LYS A 1 179 ? 32.735 40.178 26.915 0.50 14.61 179 LYS A CA 1
ATOM 1427 C C A LYS A 1 179 ? 31.894 40.686 28.097 0.50 14.73 179 LYS A C 1
ATOM 1428 C C B LYS A 1 179 ? 31.901 40.604 28.132 0.50 14.95 179 LYS A C 1
ATOM 1429 O O A LYS A 1 179 ? 32.438 41.231 29.058 0.50 14.89 179 LYS A O 1
ATOM 1430 O O B LYS A 1 179 ? 32.460 41.004 29.154 0.50 14.98 179 LYS A O 1
ATOM 1441 N N . ASP A 1 180 ? 30.577 40.496 28.026 1.00 15.05 180 ASP A N 1
ATOM 1442 C CA . ASP A 1 180 ? 29.682 40.812 29.147 1.00 15.87 180 ASP A CA 1
ATOM 1443 C C . ASP A 1 180 ? 29.728 39.724 30.217 1.00 16.12 180 ASP A C 1
ATOM 1444 O O . ASP A 1 180 ? 29.854 40.020 31.413 1.00 16.69 180 ASP A O 1
ATOM 1449 N N . PHE A 1 181 ? 29.622 38.471 29.786 1.00 16.23 181 PHE A N 1
ATOM 1450 C CA . PHE A 1 181 ? 29.622 37.346 30.717 1.00 16.09 181 PHE A CA 1
ATOM 1451 C C . PHE A 1 181 ? 30.991 37.071 31.321 1.00 16.54 181 PHE A C 1
ATOM 1452 O O . PHE A 1 181 ? 31.084 36.573 32.443 1.00 17.75 181 PHE A O 1
ATOM 1460 N N . ALA A 1 182 ? 32.048 37.419 30.592 1.00 16.44 182 ALA A N 1
ATOM 1461 C CA . ALA A 1 182 ? 33.406 37.259 31.098 1.00 16.49 182 ALA A CA 1
ATOM 1462 C C . ALA A 1 182 ? 34.003 38.555 31.671 1.00 16.52 182 ALA A C 1
ATOM 1463 O O . ALA A 1 182 ? 35.186 38.593 32.019 1.00 17.09 182 ALA A O 1
ATOM 1465 N N . ASP A 1 183 ? 33.182 39.598 31.793 1.00 16.83 183 ASP A N 1
ATOM 1466 C CA . ASP A 1 183 ? 33.633 40.908 32.315 1.00 16.63 183 ASP A CA 1
ATOM 1467 C C . ASP A 1 183 ? 34.942 41.374 31.668 1.00 16.71 183 ASP A C 1
ATOM 1468 O O . ASP A 1 183 ? 35.911 41.695 32.363 1.00 16.88 183 ASP A O 1
ATOM 1473 N N . VAL A 1 184 ? 34.966 41.380 30.338 1.00 16.07 184 VAL A N 1
ATOM 1474 C CA . VAL A 1 184 ? 36.115 41.873 29.582 1.00 15.73 184 VAL A CA 1
ATOM 1475 C C . VAL A 1 184 ? 36.015 43.395 29.498 1.00 15.72 184 VAL A C 1
ATOM 1476 O O . VAL A 1 184 ? 35.001 43.928 29.040 1.00 16.04 184 VAL A O 1
ATOM 1480 N N . ASP A 1 185 ? 37.062 44.086 29.946 1.00 16.30 185 ASP A N 1
ATOM 1481 C CA . ASP A 1 185 ? 37.121 45.546 29.844 1.00 16.65 185 ASP A CA 1
ATOM 1482 C C . ASP A 1 185 ? 37.581 45.918 28.433 1.00 16.43 185 ASP A C 1
ATOM 1483 O O . ASP A 1 185 ? 38.767 46.170 28.189 1.00 15.85 185 ASP A O 1
ATOM 1488 N N . ASP A 1 186 ? 36.627 45.936 27.507 1.00 16.29 186 ASP A N 1
ATOM 1489 C CA . ASP A 1 186 ? 36.927 46.186 26.099 1.00 16.32 186 ASP A CA 1
ATOM 1490 C C . ASP A 1 186 ? 37.364 47.627 25.847 1.00 15.96 186 ASP A C 1
ATOM 1491 O O . ASP A 1 186 ? 38.140 47.881 24.929 1.00 15.65 186 ASP A O 1
ATOM 1496 N N . LYS A 1 187 ? 36.889 48.554 26.678 1.00 16.03 187 LYS A N 1
ATOM 1497 C CA . LYS A 1 187 ? 37.305 49.954 26.592 1.00 16.06 187 LYS A CA 1
ATOM 1498 C C . LYS A 1 187 ? 38.810 50.076 26.831 1.00 15.49 187 LYS A C 1
ATOM 1499 O O . LYS A 1 187 ? 39.508 50.779 26.089 1.00 15.20 187 LYS A O 1
ATOM 1505 N N . LYS A 1 188 ? 39.300 49.383 27.855 1.00 14.67 188 LYS A N 1
ATOM 1506 C CA . LYS A 1 188 ? 40.730 49.355 28.174 1.00 14.36 188 LYS A CA 1
ATOM 1507 C C . LYS A 1 188 ? 41.543 48.767 27.019 1.00 13.46 188 LYS A C 1
ATOM 1508 O O . LYS A 1 188 ? 42.630 49.254 26.694 1.00 12.91 188 LYS A O 1
ATOM 1514 N N . ILE A 1 189 ? 41.002 47.717 26.402 1.00 12.57 189 ILE A N 1
ATOM 1515 C CA . ILE A 1 189 ? 41.651 47.079 25.260 1.00 11.73 189 ILE A CA 1
ATOM 1516 C C . ILE A 1 189 ? 41.746 48.043 24.074 1.00 11.69 189 ILE A C 1
ATOM 1517 O O . ILE A 1 189 ? 42.778 48.107 23.402 1.00 11.77 189 ILE A O 1
ATOM 1522 N N . VAL A 1 190 ? 40.672 48.786 23.815 1.00 11.77 190 VAL A N 1
ATOM 1523 C CA . VAL A 1 190 ? 40.697 49.779 22.742 1.00 11.75 190 VAL A CA 1
ATOM 1524 C C . VAL A 1 190 ? 41.803 50.799 23.006 1.00 12.02 190 VAL A C 1
ATOM 1525 O O . VAL A 1 190 ? 42.610 51.101 22.123 1.00 12.40 190 VAL A O 1
ATOM 1529 N N . GLU A 1 191 ? 41.861 51.300 24.234 1.00 11.94 191 GLU A N 1
ATOM 1530 C CA . GLU A 1 191 ? 42.843 52.328 24.567 1.00 12.14 191 GLU A CA 1
ATOM 1531 C C . GLU A 1 191 ? 44.277 51.804 24.550 1.00 11.76 191 GLU A C 1
ATOM 1532 O O . GLU A 1 191 ? 45.197 52.519 24.179 1.00 11.73 191 GLU A O 1
ATOM 1538 N N . TYR A 1 192 ? 44.449 50.535 24.910 1.00 11.05 192 TYR A N 1
ATOM 1539 C CA . TYR A 1 192 ? 45.751 49.875 24.846 1.00 10.93 192 TYR A CA 1
ATOM 1540 C C . TYR A 1 192 ? 46.397 49.982 23.453 1.00 10.64 192 TYR A C 1
ATOM 1541 O O . TYR A 1 192 ? 47.607 50.202 23.338 1.00 10.54 192 TYR A O 1
ATOM 1550 N N . PHE A 1 193 ? 45.583 49.842 22.406 1.00 11.03 193 PHE A N 1
ATOM 1551 C CA . PHE A 1 193 ? 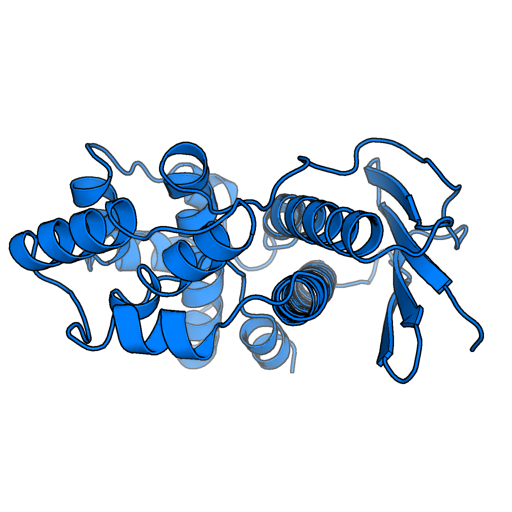46.070 49.899 21.027 1.00 11.02 193 PHE A CA 1
ATOM 1552 C C . PHE A 1 193 ? 45.947 51.292 20.393 1.00 11.48 193 PHE A C 1
ATOM 1553 O O . PHE A 1 193 ? 46.146 51.451 19.186 1.00 11.48 193 PHE A O 1
ATOM 1561 N N . GLY A 1 194 ? 45.621 52.293 21.212 1.00 11.91 194 GLY A N 1
ATOM 1562 C CA . GLY A 1 194 ? 45.332 53.645 20.723 1.00 12.80 194 GLY A CA 1
ATOM 1563 C C . GLY A 1 194 ? 46.448 54.394 20.012 1.00 13.43 194 GLY A C 1
ATOM 1564 O O . GLY A 1 194 ? 46.187 55.398 19.341 1.00 13.90 194 GLY A O 1
ATOM 1565 N N . GLY A 1 195 ? 47.682 53.909 20.148 1.00 13.55 195 GLY A N 1
ATOM 1566 C CA . GLY A 1 195 ? 48.840 54.503 19.480 1.00 14.09 195 GLY A CA 1
ATOM 1567 C C . GLY A 1 195 ? 49.030 54.090 18.031 1.00 14.39 195 GLY A C 1
ATOM 1568 O O . GLY A 1 195 ? 50.015 54.474 17.399 1.00 14.75 195 GLY A O 1
ATOM 1569 N N . PHE A 1 196 ? 48.086 53.305 17.511 1.00 14.53 196 PHE A N 1
ATOM 1570 C CA . PHE A 1 196 ? 48.114 52.815 16.130 1.00 14.80 196 PHE A CA 1
ATOM 1571 C C . PHE A 1 196 ? 46.825 53.147 15.387 1.00 15.45 196 PHE A C 1
ATOM 1572 O O . PHE A 1 196 ? 45.730 53.087 15.957 1.00 15.46 196 PHE A O 1
ATOM 1580 N N . LYS A 1 197 ? 46.967 53.488 14.108 1.00 16.37 197 LYS A N 1
ATOM 1581 C CA . LYS A 1 197 ? 45.832 53.756 13.227 1.00 17.74 197 LYS A CA 1
ATOM 1582 C C . LYS A 1 197 ? 46.225 53.485 11.779 1.00 18.28 197 LYS A C 1
ATOM 1583 O O . LYS A 1 197 ? 47.291 53.912 11.339 1.00 18.40 197 LYS A O 1
ATOM 1589 N N . LYS A 1 198 ? 45.365 52.771 11.052 1.00 19.13 198 LYS A N 1
ATOM 1590 C CA . LYS A 1 198 ? 45.590 52.452 9.637 1.00 20.13 198 LYS A CA 1
ATOM 1591 C C . LYS A 1 198 ? 47.005 51.920 9.379 1.00 20.20 198 LYS A C 1
ATOM 1592 O O . LYS A 1 198 ? 47.767 52.484 8.583 1.00 20.37 198 LYS A O 1
ATOM 1598 N N . VAL A 1 199 ? 47.342 50.836 10.074 1.00 19.86 199 VAL A N 1
ATOM 1599 C CA . VAL A 1 199 ? 48.675 50.229 10.032 1.00 20.03 199 VAL A CA 1
ATOM 1600 C C . VAL A 1 199 ? 48.928 49.528 8.695 1.00 20.72 199 VAL A C 1
ATOM 1601 O O . VAL A 1 199 ? 48.177 48.628 8.307 1.00 20.51 199 VAL A O 1
ATOM 1605 N N . LYS A 1 200 ? 49.993 49.943 8.005 1.00 21.79 200 LYS A N 1
ATOM 1606 C CA . LYS A 1 200 ? 50.311 49.428 6.667 1.00 22.86 200 LYS A CA 1
ATOM 1607 C C . LYS A 1 200 ? 51.755 48.937 6.529 1.00 23.27 200 LYS A C 1
ATOM 1608 O O . LYS A 1 200 ? 52.011 47.931 5.868 1.00 23.51 200 LYS A O 1
ATOM 1614 N N . LYS A 1 201 ? 52.688 49.649 7.157 1.00 24.02 201 LYS A N 1
ATOM 1615 C CA . LYS A 1 201 ? 54.120 49.358 7.028 1.00 24.66 201 LYS A CA 1
ATOM 1616 C C . LYS A 1 201 ? 54.559 48.147 7.854 1.00 24.70 201 LYS A C 1
ATOM 1617 O O . LYS A 1 201 ? 54.046 47.920 8.953 1.00 24.29 201 LYS A O 1
ATOM 1623 N N . GLU A 1 202 ? 55.518 47.389 7.318 1.00 24.98 202 GLU A N 1
ATOM 1624 C CA . GLU A 1 202 ? 56.092 46.218 7.993 1.00 25.44 202 GLU A CA 1
ATOM 1625 C C . GLU A 1 202 ? 56.597 46.534 9.400 1.00 24.99 202 GLU A C 1
ATOM 1626 O O . GLU A 1 202 ? 56.393 45.747 10.328 1.00 24.91 202 GLU A O 1
ATOM 1632 N N . GLU A 1 203 ? 57.266 47.679 9.544 1.00 24.81 203 GLU A N 1
ATOM 1633 C CA . GLU A 1 203 ? 57.807 48.105 10.834 1.00 24.54 203 GLU A CA 1
ATOM 1634 C C . GLU A 1 203 ? 56.707 48.272 11.883 1.00 23.49 203 GLU A C 1
ATOM 1635 O O . GLU A 1 203 ? 56.865 47.840 13.026 1.00 23.60 203 GLU A O 1
ATOM 1641 N N . GLU A 1 204 ? 55.590 48.871 11.477 1.00 22.24 204 GLU A N 1
ATOM 1642 C CA . GLU A 1 204 ? 54.473 49.132 12.383 1.00 21.11 204 GLU A CA 1
ATOM 1643 C C . GLU A 1 204 ? 53.667 47.871 12.696 1.00 19.73 204 GLU A C 1
ATOM 1644 O O . GLU A 1 204 ? 53.152 47.720 13.809 1.00 18.89 204 GLU A O 1
ATOM 1650 N N . ILE A 1 205 ? 53.555 46.979 11.713 1.00 18.43 205 ILE A N 1
ATOM 1651 C CA . ILE A 1 205 ? 52.958 45.658 11.924 1.00 17.65 205 ILE A CA 1
ATOM 1652 C C . ILE A 1 205 ? 53.738 44.894 13.001 1.00 17.13 205 ILE A C 1
ATOM 1653 O O . ILE A 1 205 ? 53.150 44.320 13.920 1.00 16.21 205 ILE A O 1
ATOM 1658 N N . LYS A 1 206 ? 55.066 44.910 12.889 1.00 16.83 206 LYS A N 1
ATOM 1659 C CA . LYS A 1 206 ? 55.937 44.303 13.888 1.00 16.81 206 LYS A CA 1
ATOM 1660 C C . LYS A 1 206 ? 55.666 44.877 15.283 1.00 15.93 206 LYS A C 1
ATOM 1661 O O . LYS A 1 206 ? 55.515 44.139 16.251 1.00 15.68 206 LYS A O 1
ATOM 1667 N N . GLU A 1 207 ? 55.586 46.201 15.368 1.00 15.49 207 GLU A N 1
ATOM 1668 C CA . GLU A 1 207 ? 55.336 46.876 16.635 1.00 15.12 207 GLU A CA 1
ATOM 1669 C C . GLU A 1 207 ? 53.985 46.518 17.255 1.00 13.91 207 GLU A C 1
ATOM 1670 O O . GLU A 1 207 ? 53.896 46.276 18.461 1.00 13.89 207 GLU A O 1
ATOM 1676 N N . ILE A 1 208 ? 52.937 46.478 16.435 1.00 13.15 208 ILE A N 1
ATOM 1677 C CA . ILE A 1 208 ? 51.608 46.219 16.983 1.00 12.12 208 ILE A CA 1
ATOM 1678 C C . ILE A 1 208 ? 51.423 44.757 17.404 1.00 11.91 208 ILE A C 1
ATOM 1679 O O . ILE A 1 208 ? 50.744 44.471 18.391 1.00 11.61 208 ILE A O 1
ATOM 1684 N N . VAL A 1 209 ? 52.054 43.840 16.672 1.00 11.91 209 VAL A N 1
ATOM 1685 C CA . VAL A 1 209 ? 52.043 42.428 17.059 1.00 12.01 209 VAL A CA 1
ATOM 1686 C C . VAL A 1 209 ? 52.751 42.249 18.402 1.00 11.85 209 VAL A C 1
ATOM 1687 O O . VAL A 1 209 ? 52.252 41.551 19.287 1.00 12.28 209 VAL A O 1
ATOM 1691 N N . GLN A 1 210 ? 53.898 42.908 18.556 1.00 11.97 210 GLN A N 1
ATOM 1692 C CA . GLN A 1 210 ? 54.629 42.865 19.813 1.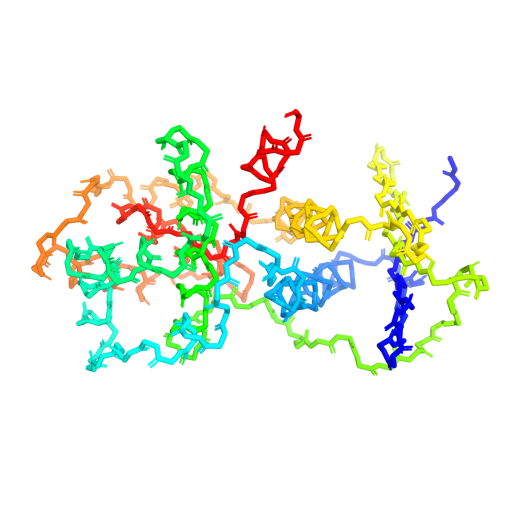00 12.18 210 GLN A CA 1
ATOM 1693 C C . GLN A 1 210 ? 53.793 43.413 20.969 1.00 11.99 210 GLN A C 1
ATOM 1694 O O . GLN A 1 210 ? 53.739 42.817 22.042 1.00 11.78 210 GLN A O 1
ATOM 1700 N N . LEU A 1 211 ? 53.124 44.542 20.733 1.00 11.86 211 LEU A N 1
ATOM 1701 C CA . LEU A 1 211 ? 52.240 45.113 21.738 1.00 12.08 211 LEU A CA 1
ATOM 1702 C C . LEU A 1 211 ? 51.118 44.143 22.111 1.00 11.75 211 LEU A C 1
ATOM 1703 O O . LEU A 1 211 ? 50.799 43.977 23.293 1.00 12.06 211 LEU A O 1
ATOM 1708 N N . PHE A 1 212 ? 50.541 43.481 21.109 1.00 11.80 212 P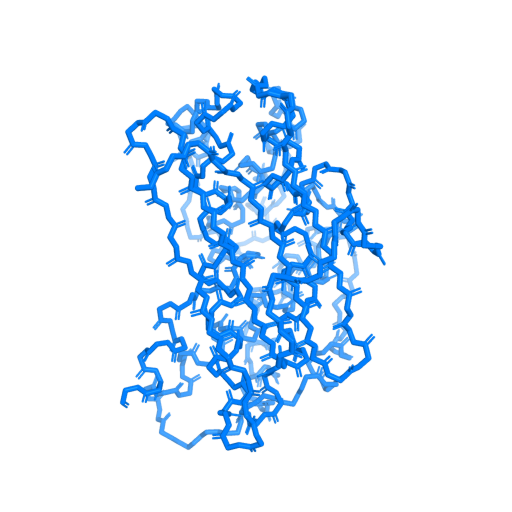HE A N 1
ATOM 1709 C CA . PHE A 1 212 ? 49.556 42.450 21.391 1.00 11.65 212 PHE A CA 1
ATOM 1710 C C . PHE A 1 212 ? 50.134 41.322 22.264 1.00 11.69 212 PHE A C 1
ATOM 1711 O O . PHE A 1 212 ? 49.488 40.871 23.213 1.00 11.70 212 PHE A O 1
ATOM 1719 N N . ARG A 1 213 ? 51.341 40.867 21.932 1.00 12.35 213 ARG A N 1
ATOM 1720 C CA . ARG A 1 213 ? 51.958 39.775 22.685 1.00 12.91 213 ARG A CA 1
ATOM 1721 C C . ARG A 1 213 ? 52.235 40.133 24.140 1.00 13.14 213 ARG A C 1
ATOM 1722 O O . ARG A 1 213 ? 52.230 39.263 25.007 1.00 13.67 213 ARG A O 1
ATOM 1730 N N . GLU A 1 214 ? 52.450 41.418 24.403 1.00 13.46 214 GLU A N 1
ATOM 1731 C CA . GLU A 1 214 ? 52.696 41.903 25.750 1.00 14.34 214 GLU A CA 1
ATOM 1732 C C . GLU A 1 214 ? 51.421 42.171 26.542 1.00 14.10 214 GLU A C 1
ATOM 1733 O O . GLU A 1 214 ? 51.490 42.514 27.728 1.00 14.20 214 GLU A O 1
ATOM 1739 N N . PHE A 1 215 ? 50.263 42.021 25.895 1.00 14.42 215 PHE A N 1
ATOM 1740 C CA . PHE A 1 215 ? 48.989 42.275 26.556 1.00 15.09 215 PHE A CA 1
ATOM 1741 C C . PHE A 1 215 ? 48.719 41.217 27.609 1.00 15.84 215 PHE A C 1
ATOM 1742 O O . PHE A 1 215 ? 48.677 40.021 27.313 1.00 15.80 215 PHE A O 1
ATOM 1750 N N . LYS A 1 216 ? 48.549 41.676 28.842 1.00 17.14 216 LYS A N 1
ATOM 1751 C CA . LYS A 1 216 ? 48.298 40.793 29.961 1.00 19.10 216 LYS A CA 1
ATOM 1752 C C . LYS A 1 216 ? 46.796 40.676 30.141 1.00 19.60 216 LYS A C 1
ATOM 1753 O O . LYS A 1 216 ? 46.107 41.662 30.425 1.00 20.68 216 LYS A O 1
ATOM 1759 N N . GLY A 1 217 ? 46.294 39.469 29.932 1.00 20.20 217 GLY A N 1
ATOM 1760 C CA . GLY A 1 217 ? 44.875 39.194 30.064 1.00 20.38 217 GLY A CA 1
ATOM 1761 C C . GLY A 1 217 ? 44.594 37.711 30.061 1.00 20.30 217 GLY A C 1
ATOM 1762 O O . GLY A 1 217 ? 45.439 36.908 29.658 1.00 20.86 217 GLY A O 1
ATOM 1763 N N . ASN A 1 218 ? 43.397 37.349 30.506 1.00 20.11 218 ASN A N 1
ATOM 1764 C CA . ASN A 1 218 ? 42.980 35.954 30.521 1.00 19.67 218 ASN A CA 1
ATOM 1765 C C . ASN A 1 218 ? 42.541 35.452 29.149 1.00 19.21 218 ASN A C 1
ATOM 1766 O O . ASN A 1 218 ? 42.599 36.190 28.154 1.00 18.91 218 ASN A O 1
ATOM 1771 N N . GLU A 1 219 ? 42.083 34.204 29.109 1.00 18.97 219 GLU A N 1
ATOM 1772 C CA . GLU A 1 219 ? 41.759 33.533 27.854 1.00 18.53 219 GLU A CA 1
ATOM 1773 C C . GLU A 1 219 ? 40.715 34.272 27.017 1.00 17.74 219 GLU A C 1
ATOM 1774 O O . GLU A 1 219 ? 40.769 34.220 25.796 1.00 17.62 219 GLU A O 1
ATOM 1780 N N . PHE A 1 220 ? 39.772 34.953 27.663 1.00 16.35 220 PHE A N 1
ATOM 1781 C CA . PHE A 1 220 ? 38.751 35.688 26.915 1.00 15.38 220 PHE A CA 1
ATOM 1782 C C . PHE A 1 220 ? 39.236 37.052 26.462 1.00 14.81 220 PHE A C 1
ATOM 1783 O O . PHE A 1 220 ? 39.035 37.440 25.305 1.00 14.45 220 PHE A O 1
ATOM 1791 N N . GLU A 1 221 ? 39.902 37.763 27.367 1.00 14.28 221 GLU A N 1
ATOM 1792 C CA . GLU A 1 221 ? 40.437 39.089 27.076 1.00 13.75 221 GLU A CA 1
ATOM 1793 C C . GLU A 1 221 ? 41.389 39.118 25.876 1.00 13.25 221 GLU A C 1
ATOM 1794 O O . GLU A 1 221 ? 41.382 40.084 25.109 1.00 13.15 221 GLU A O 1
ATOM 1800 N N . VAL A 1 222 ? 42.193 38.066 25.713 1.00 12.55 222 VAL A N 1
ATOM 1801 C CA . VAL A 1 222 ? 43.145 38.000 24.595 1.00 11.85 222 VAL A CA 1
ATOM 1802 C C . VAL A 1 222 ? 42.479 37.886 23.220 1.00 11.32 222 VAL A C 1
ATOM 1803 O O . VAL A 1 222 ? 43.031 38.372 22.240 1.00 10.91 222 VAL A O 1
ATOM 1807 N N . ARG A 1 223 ? 41.302 37.259 23.154 1.00 10.93 223 ARG A N 1
ATOM 1808 C CA . ARG A 1 223 ? 40.536 37.196 21.899 1.00 10.48 223 ARG A CA 1
ATOM 1809 C C . ARG A 1 223 ? 40.115 38.584 21.432 1.00 9.96 223 ARG A C 1
ATOM 1810 O O . ARG A 1 223 ? 40.073 38.852 20.230 1.00 10.62 223 ARG A O 1
ATOM 1818 N N . TYR A 1 224 ? 39.805 39.458 22.385 1.00 10.06 224 TYR A N 1
ATOM 1819 C CA . TYR A 1 224 ? 39.405 40.822 22.055 1.00 9.72 224 TYR A CA 1
ATOM 1820 C C . TYR A 1 224 ? 40.613 41.694 21.743 1.00 9.65 224 TYR A C 1
ATOM 1821 O O . TYR A 1 224 ? 40.549 42.552 20.865 1.00 9.48 224 TYR A O 1
ATOM 1830 N N . ALA A 1 225 ? 41.724 41.443 22.432 1.00 9.66 225 ALA A N 1
ATOM 1831 C CA . ALA A 1 225 ? 42.970 42.121 22.119 1.00 9.67 225 ALA A CA 1
ATOM 1832 C C . ALA A 1 225 ? 43.434 41.770 20.710 1.00 9.49 225 ALA A C 1
ATOM 1833 O O . ALA A 1 225 ? 43.864 42.647 19.968 1.00 9.87 225 ALA A O 1
ATOM 1835 N N . ALA A 1 226 ? 43.325 40.492 20.331 1.00 9.52 226 ALA A N 1
ATOM 1836 C CA . ALA A 1 226 ? 43.670 40.099 18.966 1.00 9.50 226 ALA A CA 1
ATOM 1837 C C . ALA A 1 226 ? 42.787 40.801 17.937 1.00 9.21 226 ALA A C 1
ATOM 1838 O O . ALA A 1 226 ? 43.284 41.307 16.931 1.00 8.95 226 ALA A O 1
ATOM 1840 N N . ARG A 1 227 ? 41.484 40.844 18.199 1.00 8.71 227 ARG A N 1
ATOM 1841 C CA . ARG A 1 227 ? 40.550 41.506 17.295 1.00 9.05 227 ARG A CA 1
ATOM 1842 C C . ARG A 1 227 ? 40.851 43.000 17.185 1.00 8.97 227 ARG A C 1
ATOM 1843 O O . ARG A 1 227 ? 40.820 43.558 16.091 1.00 9.39 227 ARG A O 1
ATOM 1851 N N . GLU A 1 228 ? 41.144 43.641 18.315 1.00 9.12 228 GLU A N 1
ATOM 1852 C CA . GLU A 1 228 ? 41.479 45.062 18.304 1.00 9.75 228 GLU A CA 1
ATOM 1853 C C . GLU A 1 228 ? 42.757 45.334 17.515 1.00 9.69 228 GLU A C 1
ATOM 1854 O O . GLU A 1 228 ? 42.807 46.274 16.716 1.00 10.07 228 GLU A O 1
ATOM 1860 N N A MET A 1 229 ? 43.780 44.504 17.727 0.50 9.92 229 MET A N 1
ATOM 1861 N N B MET A 1 229 ? 43.786 44.519 17.734 0.50 10.32 229 MET A N 1
ATOM 1862 C CA A MET A 1 229 ? 45.045 44.633 16.997 0.50 9.94 229 MET A CA 1
ATOM 1863 C CA B MET A 1 229 ? 45.029 44.672 16.984 0.50 10.71 229 MET A CA 1
ATOM 1864 C C A MET A 1 229 ? 44.811 44.528 15.490 0.50 10.19 229 MET A C 1
ATOM 1865 C C B MET A 1 229 ? 44.742 44.579 15.488 0.50 10.59 229 MET A C 1
ATOM 1866 O O A MET A 1 229 ? 45.287 45.361 14.714 0.50 10.33 229 MET A O 1
ATOM 1867 O O B MET A 1 229 ? 45.109 45.470 14.718 0.50 10.51 229 MET A O 1
ATOM 1876 N N . LEU A 1 230 ? 44.051 43.514 15.090 1.00 10.05 230 LEU A N 1
ATOM 1877 C CA . LEU A 1 230 ? 43.704 43.311 13.681 1.00 10.24 230 LEU A CA 1
ATOM 1878 C C . LEU A 1 230 ? 42.890 44.460 13.082 1.00 10.57 230 LEU A C 1
ATOM 1879 O O . LEU A 1 230 ? 43.083 44.812 11.919 1.00 10.23 230 LEU A O 1
ATOM 1884 N N . SER A 1 231 ? 42.011 45.063 13.881 1.00 11.00 231 SER A N 1
ATOM 1885 C CA . SER A 1 231 ? 41.184 46.176 13.401 1.00 11.44 231 SER A CA 1
ATOM 1886 C C . SER A 1 231 ? 42.027 47.374 12.954 1.00 11.54 231 SER A C 1
ATOM 1887 O O . SER A 1 231 ? 41.621 48.125 12.059 1.00 12.00 231 SER A O 1
ATOM 1890 N N . LYS A 1 232 ? 43.200 47.539 13.563 1.00 11.85 232 LYS A N 1
ATOM 1891 C CA . LYS A 1 232 ? 44.088 48.655 13.226 1.00 12.01 232 LYS A CA 1
ATOM 1892 C C . LYS A 1 232 ? 44.704 48.491 11.838 1.00 12.51 232 LYS A C 1
ATOM 1893 O O . LYS A 1 232 ? 45.187 49.457 11.248 1.00 12.67 232 LYS A O 1
ATOM 1899 N N . LEU A 1 233 ? 44.696 47.256 11.340 1.00 12.18 233 LEU A N 1
ATOM 1900 C CA . LEU A 1 233 ? 45.144 46.942 9.984 1.00 12.37 233 LEU A CA 1
ATOM 1901 C C . LEU A 1 233 ? 43.976 46.865 9.000 1.00 12.48 233 LEU A C 1
ATOM 1902 O O . LEU A 1 233 ? 44.176 46.608 7.808 1.00 13.11 233 LEU A O 1
ATOM 1907 N N . GLY A 1 234 ? 42.761 47.077 9.499 1.00 12.52 234 GLY A N 1
ATOM 1908 C CA . GLY A 1 234 ? 41.548 46.963 8.690 1.00 12.63 234 GLY A CA 1
ATOM 1909 C C . GLY A 1 234 ? 41.155 45.518 8.448 1.00 12.35 234 GLY A C 1
ATOM 1910 O O . GLY A 1 234 ? 40.444 45.209 7.486 1.00 13.38 234 GLY A O 1
ATOM 1911 N N . LEU A 1 235 ? 41.627 44.629 9.317 1.00 12.03 235 LEU A N 1
ATOM 1912 C CA . LEU A 1 235 ? 41.332 43.208 9.189 1.00 12.09 235 LEU A CA 1
ATOM 1913 C C . LEU A 1 235 ? 40.250 42.771 10.162 1.00 12.21 235 LEU A C 1
ATOM 1914 O O . LEU A 1 235 ? 40.159 43.286 11.279 1.00 12.72 235 LEU A O 1
ATOM 1919 N N . LYS A 1 236 ? 39.433 41.813 9.728 1.00 12.17 236 LYS A N 1
ATOM 1920 C CA . LYS A 1 236 ? 38.356 41.263 10.552 1.00 12.77 236 LYS A CA 1
ATOM 1921 C C . LYS A 1 236 ? 38.430 39.752 10.542 1.00 12.35 236 LYS A C 1
ATOM 1922 O O . LYS A 1 236 ? 38.828 39.162 9.541 1.00 12.34 236 LYS A O 1
ATOM 1928 N N . VAL A 1 237 ? 38.019 39.131 11.646 1.00 12.25 237 VAL A N 1
ATOM 1929 C CA . VAL A 1 237 ? 37.939 37.669 11.722 1.00 12.39 237 VAL A CA 1
ATOM 1930 C C . VAL A 1 237 ? 36.509 37.190 11.973 1.00 12.65 237 VAL A C 1
ATOM 1931 O O . VAL A 1 237 ? 36.241 35.981 12.011 1.00 13.15 237 VAL A O 1
ATOM 1935 N N . ASP A 1 238 ? 35.597 38.144 12.151 1.00 13.08 238 ASP A N 1
ATOM 1936 C CA . ASP A 1 238 ? 34.166 37.863 12.265 1.00 13.52 238 ASP A CA 1
ATOM 1937 C C . ASP A 1 238 ? 33.477 38.426 11.021 1.00 13.98 238 ASP A C 1
ATOM 1938 O O . ASP A 1 238 ? 33.599 39.618 10.732 1.00 14.46 238 ASP A O 1
ATOM 1943 N N . VAL A 1 239 ? 32.783 37.565 10.275 1.00 14.01 239 VAL A N 1
ATOM 1944 C CA . VAL A 1 239 ? 32.071 37.970 9.050 1.00 13.87 239 VAL A CA 1
ATOM 1945 C C . VAL A 1 239 ? 31.007 39.033 9.365 1.00 14.02 239 VAL A C 1
ATOM 1946 O O . VAL A 1 239 ? 30.161 38.817 10.230 1.00 14.24 239 VAL A O 1
ATOM 1950 N N . PRO A 1 240 ? 31.062 40.195 8.679 1.00 14.10 240 PRO A N 1
ATOM 1951 C CA . PRO A 1 240 ? 30.057 41.228 8.930 1.00 14.05 240 PRO A CA 1
ATOM 1952 C C . PRO A 1 240 ? 28.703 40.867 8.313 1.00 14.21 240 PRO A C 1
ATOM 1953 O O . PRO A 1 240 ? 28.543 40.888 7.083 1.00 14.20 240 PRO A O 1
ATOM 1957 N N . SER A 1 241 ? 27.737 40.524 9.165 1.00 13.88 241 SER A N 1
ATOM 1958 C CA . SER A 1 241 ? 26.427 40.079 8.692 1.00 14.31 241 SER A CA 1
ATOM 1959 C C . SER A 1 241 ? 25.730 41.172 7.885 1.00 14.42 241 SER A C 1
ATOM 1960 O O . SER A 1 241 ? 25.001 40.872 6.944 1.00 14.43 241 SER A O 1
ATOM 1963 N N . LYS A 1 242 ? 25.970 42.429 8.254 1.00 15.01 242 LYS A N 1
ATOM 1964 C CA . LYS A 1 242 ? 25.333 43.558 7.572 1.00 15.64 242 LYS A CA 1
ATOM 1965 C C . LYS A 1 242 ? 25.671 43.598 6.079 1.00 15.32 242 LYS A C 1
ATOM 1966 O O . LYS A 1 242 ? 24.840 44.002 5.271 1.00 15.42 242 LYS A O 1
ATOM 1972 N N . ASN A 1 243 ? 26.878 43.165 5.715 1.00 15.07 243 ASN A N 1
ATOM 1973 C CA . ASN A 1 243 ? 27.261 43.106 4.300 1.00 15.11 243 ASN A CA 1
ATOM 1974 C C . ASN A 1 243 ? 26.364 42.153 3.518 1.00 15.58 243 ASN A C 1
ATOM 1975 O O . ASN A 1 243 ? 25.946 42.451 2.400 1.00 15.41 243 ASN A O 1
ATOM 1980 N N . LEU A 1 244 ? 26.051 41.015 4.129 1.00 15.96 244 LEU A N 1
ATOM 1981 C CA . LEU A 1 244 ? 25.215 40.007 3.498 1.00 16.55 244 LEU A CA 1
ATOM 1982 C C . LEU A 1 244 ? 23.751 40.445 3.490 1.00 17.69 244 LEU A C 1
ATOM 1983 O O . LEU A 1 244 ? 23.029 40.185 2.529 1.00 17.85 244 LEU A O 1
ATOM 1988 N N . GLU A 1 245 ? 23.342 41.129 4.560 1.00 19.00 245 GLU A N 1
ATOM 1989 C CA . GLU A 1 245 ? 22.016 41.734 4.676 1.00 20.76 245 GLU A CA 1
ATOM 1990 C C . GLU A 1 245 ? 21.788 42.728 3.539 1.00 21.41 245 GLU A C 1
ATOM 1991 O O . GLU A 1 245 ? 20.764 42.670 2.854 1.00 21.63 245 GLU A O 1
ATOM 1997 N N . LYS A 1 246 ? 22.760 43.617 3.334 1.00 22.12 246 LYS A N 1
ATOM 1998 C CA . LYS A 1 246 ? 22.674 44.643 2.289 1.00 22.79 246 LYS A CA 1
ATOM 1999 C C . LYS A 1 246 ? 22.671 44.042 0.882 1.00 23.04 246 LYS A C 1
ATOM 2000 O O . LYS A 1 246 ? 21.967 44.541 -0.001 1.00 23.12 246 LYS A O 1
ATOM 2006 N N . TYR A 1 247 ? 23.445 42.976 0.673 1.00 23.20 247 TYR A N 1
ATOM 2007 C CA . TYR A 1 247 ? 23.416 42.281 -0.613 1.00 23.58 247 TYR A CA 1
ATOM 2008 C C . TYR A 1 247 ? 22.033 41.690 -0.896 1.00 23.92 247 TYR A C 1
ATOM 2009 O O . TYR A 1 247 ? 21.503 41.843 -1.998 1.00 23.97 247 TYR A O 1
ATOM 2018 N N . LEU A 1 248 ? 21.463 41.012 0.101 1.00 24.38 248 LEU A N 1
ATOM 2019 C CA . LEU A 1 248 ? 20.187 40.308 -0.060 1.00 25.08 248 LEU A CA 1
ATOM 2020 C C . LEU A 1 248 ? 18.989 41.245 -0.227 1.00 25.63 248 LEU A C 1
ATOM 2021 O O . LEU A 1 248 ? 17.956 40.837 -0.761 1.00 25.97 248 LEU A O 1
ATOM 2026 N N . GLU A 1 249 ? 19.130 42.492 0.218 1.00 26.43 249 GLU A N 1
ATOM 2027 C CA . GLU A 1 249 ? 18.085 43.502 0.023 1.00 27.32 249 GLU A CA 1
ATOM 2028 C C . GLU A 1 249 ? 17.867 43.777 -1.462 1.00 27.45 249 GLU A C 1
ATOM 2029 O O . GLU A 1 249 ? 18.826 43.837 -2.237 1.00 28.06 249 GLU A O 1
#

Secondary structure (DSSP, 8-state):
--SEEEEEEEETTEEEEEE-SS--HHHHHHHHHHHHHHHHHHGGGG-TTTB-HHHHHT----SSHHHHHHHHTSHHHHHHHHTTB----HHHHHHHHHHHHHHHHHHHHTTTS--SPTT----SBSS--S-SSSEEEEEEEETTEEEEEEEE--TTS-HHHHHHHHHHHHHHHHHHHHHHTT--HHHHHHHTTT--S--SHHHHHHHHHHHHT----HHHHHHHHHHHHHTTT--SS--HHHHHHHH-